Protein AF-A0A845YRG7-F1 (afdb_monomer_lite)

Foldseek 3Di:
DCVVDVVVPQQADEAEPPDQADPCLLPVVDDPVRYDYDPDPPVCSVVVVVVVCVVVVHDDDDDDPPDADDPSSLLSLLVSLVVPPDPVDDLVVLVVLLVAPQAEEEEFFDDFQHAPCVLVLVQVLQQVVCVVGVRYEYEYEYQAAGPDDDDPVLVVRLVVRVVSVVSNCVRHPVSHHYHYCRHHGLSVVLNNLLSHQEYEEEPDPRCCSNPRNNLHAYEYEGALLVLVVVVVVCVVPVRTNYDYDDNVQKAFDDPPRRGTYIYGRSVVRNVVCVVVRVVSVVPDDDDVSVVVCVVVVVVPDD

Secondary structure (DSSP, 8-state):
-TTTS-GGG-S-EEE-TT--S-HHHH-TTS-GGGEEE--S-TTTHHHHHHHHHHHTT---------SPPPHHHHHHHHHHHHHT--TTS-HHHHHHHHTSSSEEEEE---SSS-BTTHHHHHHHHHHHHHHH-TT-EEEEE---B-SS---HHHHHHHHHHHHHHHHHHTTS-TTSEEEE-TT-BHHHHHHHHHH-SEEEEETTTTTHIIIIIS---EEEE--HHHHHHHHHHHTTS--TTEEEPPGGG-EE-SS-TTT--EE--THHHHHHHHHHHHHHHTT----HHHHHHHHHHHHT--

Sequence (302 aa):
MFELYKLHKIDLFLIGIYTWIKINEVYPEVSPLSIINFKEDRKDVDIALFKAILKHNCMALILSFKNKITNSFQQKIYWSSLRYVSPSLSVKTLYKTKENYPLILFQIRVGRRVWSSQIEGIVEIITKLYSDFPNLGIILDGWTQKETGNLSQENSTIEQEMTVAHDILTRIPAEVTTHLIIGQTVREKVVWAEAIDLFVAPYGANCAIPLWVVNKPGIVHSNQELTTRVLRQSRKVSLFPIWMIPHQNITDINLHHIYTDYDFDSSIIYEQIKIMLPEIADSQSFDPINDFWDEFNLNNQP

Radius of gyration: 20.45 Å; chains: 1; bounding box: 42×58×59 Å

pLDDT: mean 85.56, std 14.19, range [31.84, 98.88]

Structure (mmCIF, N/CA/C/O backbone):
data_AF-A0A845YRG7-F1
#
_entry.id   AF-A0A845YRG7-F1
#
loop_
_atom_site.group_PDB
_atom_site.id
_atom_site.type_symbol
_atom_site.label_atom_id
_atom_site.label_alt_id
_atom_site.label_comp_id
_atom_site.label_asym_id
_atom_site.label_entity_id
_atom_site.label_seq_id
_atom_site.pdbx_PDB_ins_code
_atom_site.Cartn_x
_atom_site.Cartn_y
_atom_site.Cartn_z
_atom_site.occupancy
_atom_site.B_iso_or_equiv
_atom_site.auth_seq_id
_atom_site.auth_comp_id
_atom_site.auth_asym_id
_atom_site.auth_atom_id
_atom_site.pdbx_PDB_model_num
ATOM 1 N N . MET A 1 1 ? -0.025 -9.330 -18.135 1.00 49.12 1 MET A N 1
ATOM 2 C CA . MET A 1 1 ? 0.073 -8.658 -19.459 1.00 49.12 1 MET A CA 1
ATOM 3 C C . MET A 1 1 ? 1.276 -9.138 -20.266 1.00 49.12 1 MET A C 1
ATOM 5 O O . MET A 1 1 ? 1.086 -9.478 -21.421 1.00 49.12 1 MET A O 1
ATOM 9 N N . PHE A 1 2 ? 2.462 -9.282 -19.673 1.00 51.91 2 PHE A N 1
ATOM 10 C CA . PHE A 1 2 ? 3.517 -10.132 -20.247 1.00 51.91 2 PHE A CA 1
ATOM 11 C C . PHE A 1 2 ? 3.079 -11.600 -20.419 1.00 51.91 2 PHE A C 1
ATOM 13 O O . PHE A 1 2 ? 3.612 -12.307 -21.248 1.00 51.91 2 PHE A O 1
ATOM 20 N N . GLU A 1 3 ? 2.035 -12.047 -19.718 1.00 50.78 3 GLU A N 1
ATOM 21 C CA . GLU A 1 3 ? 1.382 -13.330 -20.035 1.00 50.78 3 GLU A CA 1
ATOM 22 C C . GLU A 1 3 ? 0.487 -13.287 -21.287 1.00 50.78 3 GLU A C 1
ATOM 24 O O . GLU A 1 3 ? 0.272 -14.312 -21.923 1.00 50.78 3 GLU A O 1
ATOM 29 N N . LEU A 1 4 ? -0.037 -12.110 -21.657 1.00 50.78 4 LEU A N 1
ATOM 30 C CA . LEU A 1 4 ? -0.886 -11.927 -22.846 1.00 50.78 4 LEU A CA 1
ATOM 31 C C . LEU A 1 4 ? -0.047 -11.695 -24.107 1.00 50.78 4 LEU A C 1
ATOM 33 O O . LEU A 1 4 ? -0.435 -12.097 -25.203 1.00 50.78 4 LEU A O 1
ATOM 37 N N . TYR A 1 5 ? 1.116 -11.064 -23.955 1.00 58.03 5 TYR A N 1
ATOM 38 C CA . TYR A 1 5 ? 2.099 -10.934 -25.016 1.00 58.03 5 TYR A CA 1
ATOM 39 C C . TYR A 1 5 ? 3.098 -12.061 -24.888 1.00 58.03 5 TYR A C 1
ATOM 41 O O . TYR A 1 5 ? 3.850 -12.109 -23.932 1.00 58.03 5 TYR A O 1
ATOM 49 N N . LYS A 1 6 ? 3.124 -12.948 -25.877 1.00 73.69 6 LYS A N 1
ATOM 50 C CA . LYS A 1 6 ? 4.202 -13.912 -26.099 1.00 73.69 6 LYS A CA 1
ATOM 51 C C . LYS A 1 6 ? 5.566 -13.225 -25.900 1.00 73.69 6 LYS A C 1
ATOM 53 O O . LYS A 1 6 ? 6.037 -12.595 -26.837 1.00 73.69 6 LYS A O 1
ATOM 58 N N . LEU A 1 7 ? 6.166 -13.318 -24.705 1.00 80.25 7 LEU A N 1
ATOM 59 C CA . LEU A 1 7 ? 7.400 -12.602 -24.333 1.00 80.25 7 LEU A CA 1
ATOM 60 C C . LEU A 1 7 ? 8.523 -12.823 -25.343 1.00 80.25 7 LEU A C 1
ATOM 62 O O . LEU A 1 7 ? 9.253 -11.900 -25.674 1.00 80.25 7 LEU A O 1
ATOM 66 N N . HIS A 1 8 ? 8.565 -14.023 -25.917 1.00 82.19 8 HIS A N 1
ATOM 67 C CA . HIS A 1 8 ? 9.465 -14.412 -27.000 1.00 82.19 8 HIS A CA 1
ATOM 68 C C . HIS A 1 8 ? 9.311 -13.610 -28.306 1.00 82.19 8 HIS A C 1
ATOM 70 O O . HIS A 1 8 ? 10.089 -13.813 -29.229 1.00 82.19 8 HIS A O 1
ATOM 76 N N . LYS A 1 9 ? 8.288 -12.758 -28.433 1.00 85.94 9 LYS A N 1
ATOM 77 C CA . LYS A 1 9 ? 8.094 -11.834 -29.562 1.00 85.94 9 LYS A CA 1
ATOM 78 C C . LYS A 1 9 ? 8.610 -10.424 -29.278 1.00 85.94 9 LYS A C 1
ATOM 80 O O . LYS A 1 9 ? 8.459 -9.559 -30.133 1.00 85.94 9 LYS A O 1
ATOM 85 N N . ILE A 1 10 ? 9.105 -10.162 -28.072 1.00 89.00 10 ILE A N 1
ATOM 86 C CA . ILE A 1 10 ? 9.651 -8.861 -27.695 1.00 89.00 10 ILE A CA 1
ATOM 87 C C . ILE A 1 10 ? 11.164 -8.933 -27.867 1.00 89.00 10 ILE A C 1
ATOM 89 O O . ILE A 1 10 ? 11.827 -9.701 -27.174 1.00 89.00 10 ILE A O 1
ATOM 93 N N . ASP A 1 11 ? 11.698 -8.117 -28.773 1.00 90.31 11 ASP A N 1
ATOM 94 C CA . ASP A 1 11 ? 13.139 -8.071 -29.034 1.00 90.31 11 ASP A CA 1
ATOM 95 C C . ASP A 1 11 ? 13.899 -7.307 -27.940 1.00 90.31 11 ASP A C 1
ATOM 97 O O . ASP A 1 11 ? 15.010 -7.682 -27.567 1.00 90.31 11 ASP A O 1
ATOM 101 N N . LEU A 1 12 ? 13.302 -6.220 -27.431 1.00 92.50 12 LEU A N 1
ATOM 102 C CA . LEU A 1 12 ? 13.919 -5.319 -26.459 1.00 92.50 12 LEU A CA 1
ATOM 103 C C . LEU A 1 12 ? 12.920 -4.809 -25.417 1.00 92.50 12 LEU A C 1
ATOM 105 O O . LEU A 1 12 ? 11.819 -4.360 -25.741 1.00 92.50 12 LEU A O 1
ATOM 109 N N . PHE A 1 13 ? 13.363 -4.788 -24.164 1.00 91.12 13 PHE A N 1
ATOM 110 C CA . PHE A 1 13 ? 12.677 -4.196 -23.025 1.00 91.12 13 PHE A CA 1
ATOM 111 C C . PHE A 1 13 ? 13.367 -2.888 -22.645 1.00 91.12 13 PHE A C 1
ATOM 113 O O . PHE A 1 13 ? 14.512 -2.871 -22.195 1.00 91.12 13 PHE A O 1
ATOM 120 N N . LEU A 1 14 ? 12.651 -1.782 -22.833 1.00 89.19 14 LEU A N 1
ATOM 121 C CA . LEU A 1 14 ? 13.114 -0.430 -22.535 1.00 89.19 14 LEU A CA 1
ATOM 122 C C . LEU A 1 14 ? 12.595 -0.030 -21.147 1.00 89.19 14 LEU A C 1
ATOM 124 O O . LEU A 1 14 ? 11.404 0.228 -20.978 1.00 89.19 14 LEU A O 1
ATOM 128 N N . ILE A 1 15 ? 13.474 -0.036 -20.144 1.00 85.88 15 ILE A N 1
ATOM 129 C CA . ILE A 1 15 ? 13.113 0.055 -18.724 1.00 85.88 15 ILE A CA 1
ATOM 130 C C . ILE A 1 15 ? 13.543 1.411 -18.155 1.00 85.88 15 ILE A C 1
ATOM 132 O O . ILE A 1 15 ? 14.731 1.717 -18.085 1.00 85.88 15 ILE A O 1
ATOM 136 N N . GLY A 1 16 ? 12.570 2.234 -17.756 1.00 79.19 16 GLY A N 1
ATOM 137 C CA . GLY A 1 16 ? 12.818 3.562 -17.184 1.00 79.19 16 GLY A CA 1
ATOM 138 C C . GLY A 1 16 ? 13.267 3.535 -15.717 1.00 79.19 16 GLY A C 1
ATOM 139 O O . GLY A 1 16 ? 13.146 2.519 -15.030 1.00 79.19 16 GLY A O 1
ATOM 140 N N . ILE A 1 17 ? 13.699 4.696 -15.212 1.00 73.62 17 ILE A N 1
ATOM 141 C CA . ILE A 1 17 ? 14.267 4.883 -13.860 1.00 73.62 17 ILE A CA 1
ATOM 142 C C . ILE A 1 17 ? 13.315 4.604 -12.685 1.00 73.62 17 ILE A C 1
ATOM 144 O O . ILE A 1 17 ? 13.762 4.480 -11.550 1.00 73.62 17 ILE A O 1
ATOM 148 N N . TYR A 1 18 ? 12.006 4.512 -12.930 1.00 72.00 18 TYR A N 1
ATOM 149 C CA . TYR A 1 18 ? 10.994 4.225 -11.903 1.00 72.00 18 TYR A CA 1
ATOM 150 C C . TYR A 1 18 ? 10.522 2.770 -11.953 1.00 72.00 18 TYR A C 1
ATOM 152 O O . TYR A 1 18 ? 9.348 2.478 -11.724 1.00 72.00 18 TYR A O 1
ATOM 160 N N . THR A 1 19 ? 11.427 1.857 -12.301 1.00 74.19 19 THR A N 1
ATOM 161 C CA . THR A 1 19 ? 11.138 0.425 -12.299 1.00 74.19 19 THR A CA 1
ATOM 162 C C . THR A 1 19 ? 11.559 -0.167 -10.970 1.00 74.19 19 THR A C 1
ATOM 164 O O . THR A 1 19 ? 12.738 -0.201 -10.636 1.00 74.19 19 THR A O 1
ATOM 167 N N . TRP A 1 20 ? 10.571 -0.624 -10.211 1.00 76.38 20 TRP A N 1
ATOM 168 C CA . TRP A 1 20 ? 10.774 -1.065 -8.836 1.00 76.38 20 TRP A CA 1
ATOM 169 C C . TRP A 1 20 ? 11.088 -2.559 -8.707 1.00 76.38 20 TRP A C 1
ATOM 171 O O . TRP A 1 20 ? 11.660 -2.977 -7.714 1.00 76.38 20 TRP A O 1
ATOM 181 N N . ILE A 1 21 ? 10.743 -3.368 -9.713 1.00 82.50 21 ILE A N 1
ATOM 182 C CA . ILE A 1 21 ? 11.056 -4.802 -9.765 1.00 82.50 21 ILE A CA 1
ATOM 183 C C . ILE A 1 21 ? 11.649 -5.100 -11.138 1.00 82.50 21 ILE A C 1
ATOM 185 O O . ILE A 1 21 ? 11.086 -4.683 -12.155 1.00 82.50 21 ILE A O 1
ATOM 189 N N . LYS A 1 22 ? 12.787 -5.803 -11.192 1.00 86.75 22 LYS A N 1
ATOM 190 C CA . LYS A 1 22 ? 13.437 -6.085 -12.475 1.00 86.75 22 LYS A CA 1
ATOM 191 C C . LYS A 1 22 ? 12.636 -7.129 -13.242 1.00 86.75 22 LYS A C 1
ATOM 193 O O . LYS A 1 22 ? 12.260 -8.166 -12.704 1.00 86.75 22 LYS A O 1
ATOM 198 N N . ILE A 1 23 ? 12.406 -6.880 -14.528 1.00 87.81 23 ILE A N 1
ATOM 199 C CA . ILE A 1 23 ? 11.574 -7.766 -15.347 1.00 87.81 23 ILE A CA 1
ATOM 200 C C . ILE A 1 23 ? 12.124 -9.196 -15.424 1.00 87.81 23 ILE A C 1
ATOM 202 O O . ILE A 1 23 ? 11.341 -10.133 -15.357 1.00 87.81 23 ILE A O 1
ATOM 206 N N . ASN A 1 24 ? 13.446 -9.372 -15.496 1.00 89.75 24 ASN A N 1
ATOM 207 C CA . ASN A 1 24 ? 14.091 -10.687 -15.555 1.00 89.75 24 ASN A CA 1
ATOM 208 C C . ASN A 1 24 ? 14.054 -11.458 -14.225 1.00 89.75 24 ASN A C 1
ATOM 210 O O . ASN A 1 24 ? 14.368 -12.640 -14.199 1.00 89.75 24 ASN A O 1
ATOM 214 N N . GLU A 1 25 ? 13.696 -10.805 -13.120 1.00 89.31 25 GLU A N 1
ATOM 215 C CA . GLU A 1 25 ? 13.456 -11.489 -11.844 1.00 89.31 25 GLU A CA 1
ATOM 216 C C . GLU A 1 25 ? 12.025 -12.046 -11.786 1.00 89.31 25 GLU A C 1
ATOM 218 O O . GLU A 1 25 ? 11.805 -13.125 -11.243 1.00 89.31 25 GLU A O 1
ATOM 223 N N . VAL A 1 26 ? 11.069 -11.352 -12.418 1.00 89.31 26 VAL A N 1
ATOM 224 C CA . VAL A 1 26 ? 9.671 -11.800 -12.563 1.00 89.31 26 VAL A CA 1
ATOM 225 C C . VAL A 1 26 ? 9.509 -12.811 -13.707 1.00 89.31 26 VAL A C 1
ATOM 227 O O . VAL A 1 26 ? 8.668 -13.704 -13.629 1.00 89.31 26 VAL A O 1
ATOM 230 N N . TYR A 1 27 ? 10.313 -12.671 -14.763 1.00 89.38 27 TYR A N 1
ATOM 231 C CA . TYR A 1 27 ? 10.334 -13.521 -15.956 1.00 89.38 27 TYR A CA 1
ATOM 232 C C . TYR A 1 27 ? 11.770 -13.969 -16.255 1.00 89.38 27 TYR A C 1
ATOM 234 O O . TYR A 1 27 ? 12.456 -13.324 -17.055 1.00 89.38 27 TYR A O 1
ATOM 242 N N . PRO A 1 28 ? 12.253 -15.050 -15.616 1.00 88.88 28 PRO A N 1
ATOM 243 C CA . PRO A 1 28 ? 13.613 -15.558 -15.808 1.00 88.88 28 PRO A CA 1
ATOM 244 C C . PRO A 1 28 ? 13.951 -15.928 -17.260 1.00 88.88 28 PRO A C 1
ATOM 246 O O . PRO A 1 28 ? 15.121 -15.956 -17.633 1.00 88.88 28 PRO A O 1
ATOM 249 N N . GLU A 1 29 ? 12.941 -16.191 -18.093 1.00 88.56 29 GLU A N 1
ATOM 250 C CA . GLU A 1 29 ? 13.091 -16.435 -19.528 1.00 88.56 29 GLU A CA 1
ATOM 251 C C . GLU A 1 29 ? 13.498 -15.185 -20.332 1.00 88.56 29 GLU A C 1
ATOM 253 O O . GLU A 1 29 ? 13.939 -15.302 -21.477 1.00 88.56 29 GLU A O 1
ATOM 258 N N . VAL A 1 30 ? 13.364 -13.984 -19.758 1.00 91.12 30 VAL A N 1
ATOM 259 C CA . VAL A 1 30 ? 13.795 -12.736 -20.393 1.00 91.12 30 VAL A CA 1
ATOM 260 C C . VAL A 1 30 ? 15.305 -12.588 -20.246 1.00 91.12 30 VAL A C 1
ATOM 262 O O . VAL A 1 30 ? 15.834 -12.354 -19.158 1.00 91.12 30 VAL A O 1
ATOM 265 N N . SER A 1 31 ? 16.009 -12.667 -21.375 1.00 90.81 31 SER A N 1
ATOM 266 C CA . SER A 1 31 ? 17.461 -12.499 -21.415 1.00 90.81 31 SER A CA 1
ATOM 267 C C . SER A 1 31 ? 17.878 -11.102 -20.931 1.00 90.81 31 SER A C 1
ATOM 269 O O . SER A 1 31 ? 17.374 -10.110 -21.467 1.00 90.81 31 SER A O 1
ATOM 271 N N . PRO A 1 32 ? 18.863 -10.977 -20.020 1.00 91.31 32 PRO A N 1
ATOM 272 C CA . PRO A 1 32 ? 19.415 -9.682 -19.620 1.00 91.31 32 PRO A CA 1
ATOM 273 C C . PRO A 1 32 ? 19.941 -8.840 -20.791 1.00 91.31 32 PRO A C 1
ATOM 275 O O . PRO A 1 32 ? 19.914 -7.616 -20.725 1.00 91.31 32 PRO A O 1
ATOM 278 N N . LEU A 1 33 ? 20.374 -9.483 -21.884 1.00 91.38 33 LEU A N 1
ATOM 279 C CA . LEU A 1 33 ? 20.854 -8.806 -23.097 1.00 91.38 33 LEU A CA 1
ATOM 280 C C . LEU A 1 33 ? 19.737 -8.094 -23.872 1.00 91.38 33 LEU A C 1
ATOM 282 O O . LEU A 1 33 ? 20.019 -7.197 -24.660 1.00 91.38 33 LEU A O 1
ATOM 286 N N . SER A 1 34 ? 18.480 -8.482 -23.645 1.00 92.00 34 SER A N 1
ATOM 287 C CA . SER A 1 34 ? 17.306 -7.834 -24.237 1.00 92.00 34 SER A CA 1
ATOM 288 C C . SER A 1 34 ? 16.815 -6.633 -23.423 1.00 92.00 34 SER A C 1
ATOM 290 O O . SER A 1 34 ? 15.830 -6.005 -23.797 1.00 92.00 34 SER A O 1
ATOM 292 N N . ILE A 1 35 ? 17.472 -6.291 -22.308 1.00 92.44 35 ILE A N 1
ATOM 293 C CA . ILE A 1 35 ? 17.022 -5.239 -21.392 1.00 92.44 35 ILE A CA 1
ATOM 294 C C . ILE A 1 35 ? 17.939 -4.021 -21.495 1.00 92.44 35 ILE A C 1
ATOM 296 O O . ILE A 1 35 ? 19.140 -4.098 -21.237 1.00 92.44 35 ILE A O 1
ATOM 300 N N . ILE A 1 36 ? 17.348 -2.864 -21.787 1.00 91.25 36 ILE A N 1
ATOM 301 C CA . ILE A 1 36 ? 18.016 -1.562 -21.736 1.00 91.25 36 ILE A CA 1
ATOM 302 C C . ILE A 1 36 ? 17.446 -0.794 -20.544 1.00 91.25 36 ILE A C 1
ATOM 304 O O . ILE A 1 36 ? 16.291 -0.371 -20.562 1.00 91.25 36 ILE A O 1
ATOM 308 N N . ASN A 1 37 ? 18.265 -0.628 -19.504 1.00 87.19 37 ASN A N 1
ATOM 309 C CA . ASN A 1 37 ? 17.915 0.155 -18.320 1.00 87.19 37 ASN A CA 1
ATOM 310 C C . ASN A 1 37 ? 18.402 1.593 -18.491 1.00 87.19 37 ASN A C 1
ATOM 312 O O . ASN A 1 37 ? 19.610 1.831 -18.568 1.00 87.19 37 ASN A O 1
ATOM 316 N N . PHE A 1 38 ? 17.470 2.537 -18.507 1.00 85.06 38 PHE A N 1
ATOM 317 C CA . PHE A 1 38 ? 17.783 3.960 -18.482 1.00 85.06 38 PHE A CA 1
ATOM 318 C C . PHE A 1 38 ? 18.114 4.384 -17.053 1.00 85.06 38 PHE A C 1
ATOM 320 O O . PHE A 1 38 ? 17.478 3.931 -16.098 1.00 85.06 38 PHE A O 1
ATOM 327 N N . LYS A 1 39 ? 19.135 5.228 -16.910 1.00 75.88 39 LYS A N 1
ATOM 328 C CA . LYS A 1 39 ? 19.618 5.759 -15.619 1.00 75.88 39 LYS A CA 1
ATOM 329 C C . LYS A 1 39 ? 19.503 7.280 -15.539 1.00 75.88 39 LYS A C 1
ATOM 331 O O . LYS A 1 39 ? 19.780 7.862 -14.495 1.00 75.88 39 LYS A O 1
ATOM 336 N N . GLU A 1 40 ? 19.147 7.909 -16.649 1.00 69.00 40 GLU A N 1
ATOM 337 C CA . GLU A 1 40 ? 19.041 9.346 -16.819 1.00 69.00 40 GLU A CA 1
ATOM 338 C C . GLU A 1 40 ? 17.860 9.912 -16.026 1.00 69.00 40 GLU A C 1
ATOM 340 O O . GLU A 1 40 ? 16.819 9.268 -15.902 1.00 69.00 40 GLU A O 1
ATOM 345 N N . ASP A 1 41 ? 18.006 11.136 -15.513 1.00 66.81 41 ASP A N 1
ATOM 346 C CA . ASP A 1 41 ? 16.918 11.836 -14.828 1.00 66.81 41 ASP A CA 1
ATOM 347 C C . ASP A 1 41 ? 15.698 11.993 -15.759 1.00 66.81 41 ASP A C 1
ATOM 349 O O . ASP A 1 41 ? 15.800 11.962 -16.989 1.00 66.81 41 ASP A O 1
ATOM 353 N N . ARG A 1 42 ? 14.513 12.189 -15.177 1.00 67.00 42 ARG A N 1
ATOM 354 C CA . ARG A 1 42 ? 13.219 12.199 -15.874 1.00 67.00 42 ARG A CA 1
ATOM 355 C C . ARG A 1 42 ? 13.170 13.152 -17.075 1.00 67.00 42 ARG A C 1
ATOM 357 O O . ARG A 1 42 ? 12.388 12.919 -17.986 1.00 67.00 42 ARG A O 1
ATOM 364 N N . LYS A 1 43 ? 13.956 14.230 -17.076 1.00 70.00 43 LYS A N 1
ATOM 365 C CA . LYS A 1 43 ? 13.998 15.197 -18.187 1.00 70.00 43 LYS A CA 1
ATOM 366 C C . LYS A 1 43 ? 14.755 14.677 -19.411 1.00 70.00 43 LYS A C 1
ATOM 368 O O . LYS A 1 43 ? 14.444 15.084 -20.524 1.00 70.00 43 LYS A O 1
ATOM 373 N N . ASP A 1 44 ? 15.694 13.761 -19.205 1.00 77.50 44 ASP A N 1
AT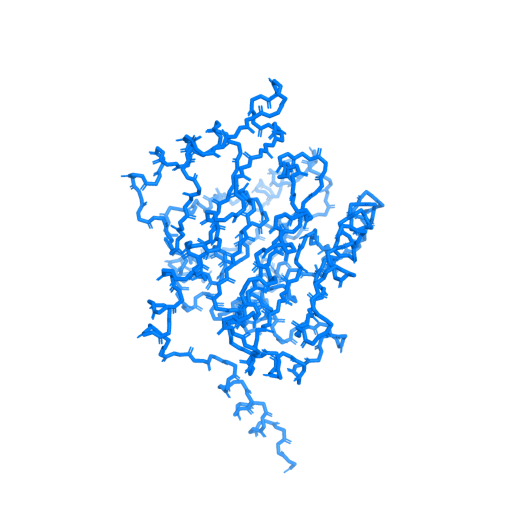OM 374 C CA . ASP A 1 44 ? 16.573 13.236 -20.250 1.00 77.50 44 ASP A CA 1
ATOM 375 C C . ASP A 1 44 ? 16.159 11.829 -20.707 1.00 77.50 44 ASP A C 1
ATOM 377 O O . ASP A 1 44 ? 16.528 11.405 -21.807 1.00 77.50 44 ASP A O 1
ATOM 381 N N . VAL A 1 45 ? 15.345 11.124 -19.908 1.00 79.88 45 VAL A N 1
ATOM 382 C CA . VAL A 1 45 ? 14.877 9.764 -20.218 1.00 79.88 45 VAL A CA 1
ATOM 383 C C . VAL A 1 45 ? 14.109 9.693 -21.538 1.00 79.88 45 VAL A C 1
ATOM 385 O O . VAL A 1 45 ? 14.288 8.734 -22.279 1.00 79.88 45 VAL A O 1
ATOM 388 N N . ASP A 1 46 ? 13.316 10.710 -21.887 1.00 83.12 46 ASP A N 1
ATOM 389 C CA . ASP A 1 46 ? 12.531 10.712 -23.130 1.00 83.12 46 ASP A CA 1
ATOM 390 C C . ASP A 1 46 ? 13.444 10.771 -24.364 1.00 83.12 46 ASP A C 1
ATOM 392 O O . ASP A 1 46 ? 13.243 10.050 -25.345 1.00 83.12 46 ASP A O 1
ATOM 396 N N . ILE A 1 47 ? 14.500 11.588 -24.300 1.00 87.00 47 ILE A N 1
ATOM 397 C CA . ILE A 1 47 ? 15.497 11.702 -25.370 1.00 87.00 47 ILE A CA 1
ATOM 398 C C . ILE A 1 47 ? 16.336 10.425 -25.443 1.00 87.00 47 ILE A C 1
ATOM 400 O O . ILE A 1 47 ? 16.613 9.937 -26.541 1.00 87.00 47 ILE A O 1
ATOM 404 N N . ALA A 1 48 ? 16.747 9.877 -24.298 1.00 87.12 48 ALA A N 1
ATOM 405 C CA . ALA A 1 48 ? 17.497 8.627 -24.237 1.00 87.12 48 ALA A CA 1
ATOM 406 C C . ALA A 1 48 ? 16.678 7.460 -24.811 1.00 87.12 48 ALA A C 1
ATOM 408 O O . ALA A 1 48 ? 17.184 6.704 -25.646 1.00 87.12 48 ALA A O 1
ATOM 409 N N . LEU A 1 49 ? 15.396 7.375 -24.448 1.00 87.88 49 LEU A N 1
ATOM 410 C CA . LEU A 1 49 ? 14.446 6.400 -24.970 1.00 87.88 49 LEU A CA 1
ATOM 411 C C . LEU A 1 49 ? 14.302 6.540 -26.486 1.00 87.88 49 LEU A C 1
ATOM 413 O O . LEU A 1 49 ? 14.466 5.560 -27.209 1.00 87.88 49 LEU A O 1
ATOM 417 N N . PHE A 1 50 ? 14.069 7.756 -26.985 1.00 89.12 50 PHE A N 1
ATOM 418 C CA . PHE A 1 50 ? 13.953 8.012 -28.420 1.00 89.12 50 PHE A CA 1
ATOM 419 C C . PHE A 1 50 ? 15.226 7.622 -29.186 1.00 89.12 50 PHE A C 1
ATOM 421 O O . PHE A 1 50 ? 15.158 6.946 -30.214 1.00 89.12 50 PHE A O 1
ATOM 428 N N . LYS A 1 51 ? 16.407 7.972 -28.663 1.00 91.25 51 LYS A N 1
ATOM 429 C CA . LYS A 1 51 ? 17.696 7.578 -29.253 1.00 91.25 51 LYS A CA 1
ATOM 430 C C . LYS A 1 51 ? 17.883 6.064 -29.269 1.00 91.25 51 LYS A C 1
ATOM 432 O O . LYS A 1 51 ? 18.378 5.539 -30.264 1.00 91.25 51 LYS A O 1
ATOM 437 N N . ALA A 1 52 ? 17.493 5.363 -28.205 1.00 91.38 52 ALA A N 1
ATOM 438 C CA . ALA A 1 52 ? 17.551 3.905 -28.160 1.00 91.38 52 ALA A CA 1
ATOM 439 C C . ALA A 1 52 ? 16.627 3.284 -29.217 1.00 91.38 52 ALA A C 1
ATOM 441 O O . ALA A 1 52 ? 17.056 2.396 -29.950 1.00 91.38 52 ALA A O 1
ATOM 442 N N . ILE A 1 53 ? 15.406 3.806 -29.362 1.00 92.50 53 ILE A N 1
ATOM 443 C CA . ILE A 1 53 ? 14.447 3.351 -30.375 1.00 92.50 53 ILE A CA 1
ATOM 444 C C . ILE A 1 53 ? 15.039 3.466 -31.784 1.00 92.50 53 ILE A C 1
ATOM 446 O O . ILE A 1 53 ? 15.038 2.490 -32.534 1.00 92.50 53 ILE A O 1
ATOM 450 N N . LEU A 1 54 ? 15.614 4.626 -32.121 1.00 94.69 54 LEU A N 1
ATOM 451 C CA . LEU A 1 54 ? 16.258 4.845 -33.419 1.00 94.69 54 LEU A CA 1
ATOM 452 C C . LEU A 1 54 ? 17.487 3.950 -33.621 1.00 94.69 54 LEU A C 1
ATOM 454 O O . LEU A 1 54 ? 17.630 3.328 -34.670 1.00 94.69 54 LEU A O 1
ATOM 458 N N . LYS A 1 55 ? 18.367 3.861 -32.615 1.00 95.12 55 LYS A N 1
ATOM 459 C CA . LYS A 1 55 ? 19.602 3.062 -32.673 1.00 95.12 55 LYS A CA 1
ATOM 460 C C . LYS A 1 55 ? 19.319 1.582 -32.919 1.00 95.12 55 LYS A C 1
ATOM 462 O O . LYS A 1 55 ? 20.071 0.929 -33.635 1.00 95.12 55 LYS A O 1
ATOM 467 N N . HIS A 1 56 ? 18.265 1.062 -32.300 1.00 93.50 56 HIS A N 1
ATOM 468 C CA . HIS A 1 56 ? 17.889 -0.344 -32.387 1.00 93.50 56 HIS A CA 1
ATOM 469 C C . HIS A 1 56 ? 16.832 -0.623 -33.464 1.00 93.50 56 HIS A C 1
ATOM 471 O O . HIS A 1 56 ? 16.426 -1.772 -33.612 1.00 93.50 56 HIS A O 1
ATOM 477 N N . ASN A 1 57 ? 16.412 0.400 -34.221 1.00 93.81 57 ASN A N 1
ATOM 478 C CA . ASN A 1 57 ? 15.393 0.310 -35.268 1.00 93.81 57 ASN A CA 1
ATOM 479 C C . ASN A 1 57 ? 14.126 -0.435 -34.803 1.00 93.81 57 ASN A C 1
ATOM 481 O O . ASN A 1 57 ? 13.614 -1.313 -35.498 1.00 93.81 57 ASN A O 1
ATOM 485 N N . CYS A 1 58 ? 13.652 -0.129 -33.592 1.00 90.50 58 CYS A N 1
ATOM 486 C CA . CYS A 1 58 ? 12.508 -0.814 -32.998 1.00 90.50 58 CYS A CA 1
ATOM 487 C C . CYS A 1 58 ? 11.237 0.045 -33.031 1.00 90.50 58 CYS A C 1
ATOM 489 O O . CYS A 1 58 ? 11.280 1.270 -33.116 1.00 90.50 58 CYS A O 1
ATOM 491 N N . MET A 1 59 ? 10.078 -0.607 -32.948 1.00 90.31 59 MET A N 1
ATOM 492 C CA . MET A 1 59 ? 8.802 0.057 -32.691 1.00 90.31 59 MET A CA 1
ATOM 493 C C . MET A 1 59 ? 8.498 -0.051 -31.197 1.00 90.31 59 MET A C 1
ATOM 495 O O . MET A 1 59 ? 8.258 -1.145 -30.689 1.00 90.31 59 MET A O 1
ATOM 499 N N . ALA A 1 60 ? 8.501 1.075 -30.483 1.00 88.38 60 ALA A N 1
ATOM 500 C CA . ALA A 1 60 ? 8.162 1.080 -29.065 1.00 88.38 60 ALA A CA 1
ATOM 501 C C . ALA A 1 60 ? 6.644 1.019 -28.856 1.00 88.38 60 ALA A C 1
ATOM 503 O O . ALA A 1 60 ? 5.886 1.801 -29.432 1.00 88.38 60 ALA A O 1
ATOM 504 N N . LEU A 1 61 ? 6.208 0.111 -27.985 1.00 85.62 61 LEU A N 1
ATOM 505 C CA . LEU A 1 61 ? 4.814 -0.037 -27.583 1.00 85.62 61 LEU A CA 1
ATOM 506 C C . LEU A 1 61 ? 4.687 0.273 -26.092 1.00 85.62 61 LEU A C 1
ATOM 508 O O . LEU A 1 61 ? 5.280 -0.410 -25.259 1.00 85.62 61 LEU A O 1
ATOM 512 N N . ILE A 1 62 ? 3.882 1.282 -25.748 1.00 77.19 62 ILE A N 1
ATOM 513 C CA . ILE A 1 62 ? 3.488 1.515 -24.356 1.00 77.19 62 ILE A CA 1
ATOM 514 C C . ILE A 1 62 ? 2.294 0.623 -24.057 1.00 77.19 62 ILE A C 1
ATOM 516 O O . ILE A 1 62 ? 1.198 0.780 -24.599 1.00 77.19 62 ILE A O 1
ATOM 520 N N . LEU A 1 63 ? 2.519 -0.323 -23.162 1.00 70.50 63 LEU A N 1
ATOM 521 C CA . LEU A 1 63 ? 1.499 -1.239 -22.705 1.00 70.50 63 LEU A CA 1
ATOM 522 C C . LEU A 1 63 ? 0.529 -0.516 -21.754 1.00 70.50 63 LEU A C 1
ATOM 524 O O . LEU A 1 63 ? 0.856 -0.217 -20.610 1.00 70.50 63 LEU A O 1
ATOM 528 N N . SER A 1 64 ? -0.673 -0.198 -22.245 1.00 61.16 64 SER A N 1
ATOM 529 C CA . SER A 1 64 ? -1.725 0.453 -21.452 1.00 61.16 64 SER A CA 1
ATOM 530 C C . SER A 1 64 ? -2.492 -0.562 -20.595 1.00 61.16 64 SER A C 1
ATOM 532 O O . SER A 1 64 ? -2.952 -1.592 -21.092 1.00 61.16 64 SER A O 1
ATOM 534 N N . PHE A 1 65 ? -2.678 -0.247 -19.311 1.00 58.25 65 PHE A N 1
ATOM 535 C CA . PHE A 1 65 ? -3.354 -1.073 -18.299 1.00 58.25 65 PHE A CA 1
ATOM 536 C C . PHE A 1 65 ? -4.884 -1.105 -18.442 1.00 58.25 65 PHE A C 1
ATOM 538 O O . PHE A 1 65 ? -5.615 -0.827 -17.496 1.00 58.25 65 PHE A O 1
ATOM 545 N N . LYS A 1 66 ? -5.402 -1.442 -19.625 1.00 57.47 66 LYS A N 1
ATOM 546 C CA . LYS A 1 66 ? -6.852 -1.645 -19.796 1.00 57.47 66 LYS A CA 1
ATOM 547 C C . LYS A 1 66 ? -7.342 -2.990 -19.253 1.00 57.47 66 LYS A C 1
ATOM 549 O O . LYS A 1 66 ? -8.536 -3.145 -19.029 1.00 57.47 66 LYS A O 1
ATOM 554 N N . ASN A 1 67 ? -6.435 -3.943 -19.035 1.00 59.88 67 ASN A N 1
ATOM 555 C CA . ASN A 1 67 ? -6.766 -5.294 -18.590 1.00 59.88 67 ASN A CA 1
ATOM 556 C C . ASN A 1 67 ? -6.429 -5.484 -17.109 1.00 59.88 67 ASN A C 1
ATOM 558 O O . ASN A 1 67 ? -5.385 -5.019 -16.647 1.00 59.88 67 ASN A O 1
ATOM 562 N N . LYS A 1 68 ? -7.289 -6.223 -16.397 1.00 67.00 68 LYS A N 1
ATOM 563 C CA . LYS A 1 68 ? -7.057 -6.662 -15.015 1.00 67.00 68 LYS A CA 1
ATOM 564 C C . LYS A 1 68 ? -5.741 -7.448 -14.934 1.00 67.00 68 LYS A C 1
ATOM 566 O O . LYS A 1 68 ? -5.435 -8.255 -15.815 1.00 67.00 68 LYS A O 1
ATOM 571 N N . ILE A 1 69 ? -4.958 -7.198 -13.888 1.00 75.00 69 ILE A N 1
ATOM 572 C CA . ILE A 1 69 ? -3.786 -8.012 -13.562 1.00 75.00 69 ILE A CA 1
ATOM 573 C C . ILE A 1 69 ? -4.270 -9.431 -13.208 1.00 75.00 69 ILE A C 1
ATOM 575 O O . ILE A 1 69 ? -5.218 -9.596 -12.447 1.00 75.00 69 ILE A O 1
ATOM 579 N N . THR A 1 70 ? -3.677 -10.447 -13.838 1.00 79.31 70 THR A N 1
ATOM 580 C CA . THR A 1 70 ? -4.037 -11.862 -13.656 1.00 79.31 70 THR A CA 1
ATOM 581 C C . THR A 1 70 ? -3.419 -12.405 -12.372 1.00 79.31 70 THR A C 1
ATOM 583 O O . THR A 1 70 ? -2.279 -12.061 -12.079 1.00 79.31 70 THR A O 1
ATOM 586 N N . ASN A 1 71 ? -4.102 -13.314 -11.667 1.00 81.94 71 ASN A N 1
ATOM 587 C CA . ASN A 1 71 ? -3.570 -13.948 -10.448 1.00 81.94 71 ASN A CA 1
ATOM 588 C C . ASN A 1 71 ? -2.183 -14.577 -10.682 1.00 81.94 71 ASN A C 1
ATOM 590 O O . ASN A 1 71 ? -1.282 -14.400 -9.874 1.00 81.94 71 ASN A O 1
ATOM 594 N N . SER A 1 72 ? -1.970 -15.221 -11.836 1.00 84.56 72 SER A N 1
ATOM 595 C CA . SER A 1 72 ? -0.661 -15.782 -12.215 1.00 84.56 72 SER A CA 1
ATOM 596 C C . SER A 1 72 ? 0.445 -14.716 -12.287 1.00 84.56 72 SER A C 1
ATOM 598 O O . SER A 1 72 ? 1.565 -14.933 -11.825 1.00 84.56 72 SER A O 1
ATOM 600 N N . PHE A 1 73 ? 0.144 -13.515 -12.795 1.00 84.06 73 PHE A N 1
ATOM 601 C CA . PHE A 1 73 ? 1.115 -12.422 -12.791 1.00 84.06 73 PHE A CA 1
ATOM 602 C C . PHE A 1 73 ? 1.385 -11.889 -11.378 1.00 84.06 73 PHE A C 1
ATOM 604 O O . PHE A 1 73 ? 2.532 -11.572 -11.067 1.00 84.06 73 PHE A O 1
ATOM 611 N N . GLN A 1 74 ? 0.360 -11.822 -10.526 1.00 86.31 74 GLN A N 1
ATOM 612 C CA . GLN A 1 74 ? 0.508 -11.418 -9.121 1.00 86.31 74 GLN A CA 1
ATOM 613 C C . GLN A 1 74 ? 1.420 -12.383 -8.377 1.00 86.31 74 GLN A C 1
ATOM 615 O O . GLN A 1 74 ? 2.380 -11.944 -7.756 1.00 86.31 74 GLN A O 1
ATOM 620 N N . GLN A 1 75 ? 1.197 -13.689 -8.548 1.00 87.25 75 GLN A N 1
ATOM 621 C CA . GLN A 1 75 ? 2.044 -14.732 -7.975 1.00 87.25 75 GLN A CA 1
ATOM 622 C C . GLN A 1 75 ? 3.496 -14.589 -8.434 1.00 87.25 75 GLN A C 1
ATOM 624 O O . GLN A 1 75 ? 4.396 -14.624 -7.607 1.00 87.25 75 GLN A O 1
ATOM 629 N N . LYS A 1 76 ? 3.759 -14.344 -9.725 1.00 89.88 76 LYS A N 1
ATOM 630 C CA . LYS A 1 76 ? 5.136 -14.109 -10.206 1.00 89.88 76 LYS A CA 1
ATOM 631 C C . LYS A 1 76 ? 5.794 -12.902 -9.539 1.00 89.88 76 LYS A C 1
ATOM 633 O O . LYS A 1 76 ? 6.961 -12.976 -9.159 1.00 89.88 76 LYS A O 1
ATOM 638 N N . ILE A 1 77 ? 5.060 -11.797 -9.387 1.00 90.31 77 ILE A N 1
ATOM 639 C CA . ILE A 1 77 ? 5.562 -10.609 -8.685 1.00 90.31 77 ILE A CA 1
ATOM 640 C C . ILE A 1 77 ? 5.825 -10.930 -7.212 1.00 90.31 77 ILE A C 1
ATOM 642 O O . ILE A 1 77 ? 6.891 -10.581 -6.705 1.00 90.31 77 ILE A O 1
ATOM 646 N N . TYR A 1 78 ? 4.889 -11.600 -6.543 1.00 91.00 78 TYR A N 1
ATOM 647 C CA . TYR A 1 78 ? 5.008 -12.008 -5.150 1.00 91.00 78 TYR A CA 1
ATOM 648 C C . TYR A 1 78 ? 6.231 -12.907 -4.936 1.00 91.00 78 TYR A C 1
ATOM 650 O O . TYR A 1 78 ? 7.102 -12.572 -4.139 1.00 91.00 78 TYR A O 1
ATOM 658 N N . TRP A 1 79 ? 6.368 -13.975 -5.724 1.00 89.12 79 TRP A N 1
ATOM 659 C CA . TRP A 1 79 ? 7.482 -14.916 -5.637 1.00 89.12 79 TRP A CA 1
ATOM 660 C C . TRP A 1 79 ? 8.831 -14.272 -5.915 1.00 89.12 79 TRP A C 1
ATOM 662 O O . TRP A 1 79 ? 9.796 -14.491 -5.181 1.00 89.12 79 TRP A O 1
ATOM 672 N N . SER A 1 80 ? 8.895 -13.431 -6.948 1.00 91.19 80 SER A N 1
ATOM 673 C CA . SER A 1 80 ? 10.079 -12.619 -7.214 1.00 91.19 80 SER A CA 1
ATOM 674 C C . SER A 1 80 ? 10.387 -11.703 -6.027 1.00 91.19 80 SER A C 1
ATOM 676 O O . SER A 1 80 ? 11.542 -11.551 -5.649 1.00 91.19 80 SER A O 1
ATOM 678 N N . SER A 1 81 ? 9.380 -11.081 -5.420 1.00 91.50 81 SER A N 1
ATOM 679 C CA . SER A 1 81 ? 9.586 -10.171 -4.290 1.00 91.50 81 SER A CA 1
ATOM 680 C C . SER A 1 81 ? 10.083 -10.915 -3.052 1.00 91.50 81 SER A C 1
ATOM 682 O O . SER A 1 81 ? 11.061 -10.484 -2.450 1.00 91.50 81 SER A O 1
ATOM 684 N N . LEU A 1 82 ? 9.482 -12.063 -2.732 1.00 88.88 82 LEU A N 1
ATOM 685 C CA . LEU A 1 82 ? 9.857 -12.903 -1.597 1.00 88.88 82 LEU A CA 1
ATOM 686 C C . LEU A 1 82 ? 11.288 -13.438 -1.728 1.00 88.88 82 LEU A C 1
ATOM 688 O O . LEU A 1 82 ? 12.056 -13.388 -0.771 1.00 88.88 82 LEU A O 1
ATOM 692 N N . ARG A 1 83 ? 11.680 -13.889 -2.927 1.00 87.38 83 ARG A N 1
ATOM 693 C CA . ARG A 1 83 ? 13.028 -14.420 -3.199 1.00 87.38 83 ARG A CA 1
ATOM 694 C C . ARG A 1 83 ? 14.141 -13.399 -2.964 1.00 87.38 83 ARG A C 1
ATOM 696 O O . ARG A 1 83 ? 15.252 -13.775 -2.606 1.00 87.38 83 ARG A O 1
ATOM 703 N N . TYR A 1 84 ? 13.856 -12.129 -3.221 1.00 84.12 84 TYR A N 1
ATOM 704 C CA . TYR A 1 84 ? 14.830 -11.039 -3.165 1.00 84.12 84 TYR A CA 1
ATOM 705 C C . TYR A 1 84 ? 14.535 -10.055 -2.032 1.00 84.12 84 TYR A C 1
ATOM 707 O O . TYR A 1 84 ? 14.998 -8.915 -2.070 1.00 84.12 84 TYR A O 1
ATOM 715 N N . VAL A 1 85 ? 13.738 -10.475 -1.050 1.00 83.44 85 VAL A N 1
ATOM 716 C CA . VAL A 1 85 ? 13.446 -9.660 0.121 1.00 83.44 85 VAL A CA 1
ATOM 717 C C . VAL A 1 85 ? 14.723 -9.465 0.934 1.00 83.44 85 VAL A C 1
ATOM 719 O O . VAL A 1 85 ? 15.604 -10.330 0.953 1.00 83.44 85 VAL A O 1
ATOM 722 N N . SER A 1 86 ? 14.865 -8.303 1.568 1.00 76.06 86 SER A N 1
ATOM 723 C CA . SER A 1 86 ? 16.057 -8.026 2.362 1.00 76.06 86 SER A CA 1
ATOM 724 C C . SER A 1 86 ? 16.149 -9.001 3.550 1.00 76.06 86 SER A C 1
ATOM 726 O O . SER A 1 86 ? 15.119 -9.388 4.106 1.00 76.06 86 SER A O 1
ATOM 728 N N . PRO A 1 87 ? 17.358 -9.350 4.027 1.00 74.38 87 PRO A N 1
ATOM 729 C CA . PRO A 1 87 ? 17.505 -10.149 5.244 1.00 74.38 87 PRO A CA 1
ATOM 730 C C . PRO A 1 87 ? 16.858 -9.517 6.489 1.00 74.38 87 PRO A C 1
ATOM 732 O O . PRO A 1 87 ? 16.569 -10.224 7.451 1.00 74.38 87 PRO A O 1
ATOM 735 N N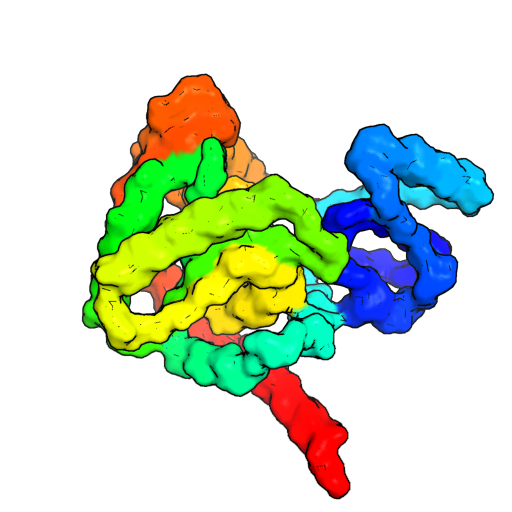 . SER A 1 88 ? 16.634 -8.195 6.487 1.00 69.88 88 SER A N 1
ATOM 736 C CA . SER A 1 88 ? 15.930 -7.484 7.562 1.00 69.88 88 SER A CA 1
ATOM 737 C C . SER A 1 88 ? 14.453 -7.861 7.670 1.00 69.88 88 SER A C 1
ATOM 739 O O . SER A 1 88 ? 13.910 -7.819 8.775 1.00 69.88 88 SER A O 1
ATOM 741 N N . LEU A 1 89 ? 13.803 -8.267 6.574 1.00 78.00 89 LEU A N 1
ATOM 742 C CA . LEU A 1 89 ? 12.457 -8.825 6.636 1.00 78.00 89 LEU A CA 1
ATOM 743 C C . LEU A 1 89 ? 12.535 -10.340 6.831 1.00 78.00 89 LEU A C 1
ATOM 745 O O . LEU A 1 89 ? 12.682 -11.119 5.893 1.00 78.00 89 LEU A O 1
ATOM 749 N N . SER A 1 90 ? 12.410 -10.767 8.084 1.00 76.31 90 SER A N 1
ATOM 750 C CA . SER A 1 90 ? 12.340 -12.187 8.410 1.00 76.31 90 SER A CA 1
ATOM 751 C C . SER A 1 90 ? 11.028 -12.783 7.903 1.00 76.31 90 SER A C 1
ATOM 753 O O . SER A 1 90 ? 9.946 -12.386 8.340 1.00 76.31 90 SER A O 1
ATOM 755 N N . VAL A 1 91 ? 11.122 -13.802 7.044 1.00 77.31 91 VAL A N 1
ATOM 756 C CA . VAL A 1 91 ? 9.971 -14.614 6.615 1.00 77.31 91 VAL A CA 1
ATOM 757 C C . VAL A 1 91 ? 9.196 -15.120 7.834 1.00 77.31 91 VAL A C 1
ATOM 759 O O . VAL A 1 91 ? 7.978 -15.017 7.876 1.00 77.31 91 VAL A O 1
ATOM 762 N N . LYS A 1 92 ? 9.887 -15.545 8.899 1.00 80.56 92 LYS A N 1
ATOM 763 C CA . LYS A 1 92 ? 9.248 -15.972 10.155 1.00 80.56 92 LYS A CA 1
ATOM 764 C C . LYS A 1 92 ? 8.367 -14.883 10.781 1.00 80.56 92 LYS A C 1
ATOM 766 O O . LYS A 1 92 ? 7.327 -15.210 11.347 1.00 80.56 92 LYS A O 1
ATOM 771 N N . THR A 1 93 ? 8.767 -13.612 10.690 1.00 86.50 93 THR A N 1
ATOM 772 C CA . THR A 1 93 ? 7.942 -12.495 11.171 1.00 86.50 93 THR A CA 1
ATOM 773 C C . THR A 1 93 ? 6.642 -12.423 10.382 1.00 86.50 93 THR A C 1
ATOM 775 O O . THR A 1 93 ? 5.590 -12.396 11.002 1.00 86.50 93 THR A O 1
ATOM 778 N N . LEU A 1 94 ? 6.700 -12.497 9.049 1.00 86.00 94 LEU A N 1
ATOM 779 C CA . LEU A 1 94 ? 5.508 -12.472 8.191 1.00 86.00 94 LEU A CA 1
ATOM 780 C C . LEU A 1 94 ? 4.510 -13.584 8.534 1.00 86.00 94 LEU A C 1
ATOM 782 O O . LEU A 1 94 ? 3.316 -13.317 8.633 1.00 86.00 94 LEU A O 1
ATOM 786 N N . TYR A 1 95 ? 4.993 -14.809 8.760 1.00 84.50 95 TYR A N 1
ATOM 787 C CA . TYR A 1 95 ? 4.138 -15.930 9.165 1.00 84.50 95 TYR A CA 1
ATOM 788 C C . TYR A 1 95 ? 3.425 -15.668 10.478 1.00 84.50 95 TYR A C 1
ATOM 790 O O . TYR A 1 95 ? 2.212 -15.812 10.559 1.00 84.50 95 TYR A O 1
ATOM 798 N N . LYS A 1 96 ? 4.174 -15.230 11.491 1.00 88.38 96 LYS A N 1
ATOM 799 C CA . LYS A 1 96 ? 3.582 -14.899 12.783 1.00 88.38 96 LYS A CA 1
ATOM 800 C C . LYS A 1 96 ? 2.581 -13.748 12.657 1.00 88.38 96 LYS A C 1
ATOM 802 O O . LYS A 1 96 ? 1.551 -13.756 13.316 1.00 88.38 96 LYS A O 1
ATOM 807 N N . THR A 1 97 ? 2.851 -12.762 11.802 1.00 90.19 97 THR A N 1
ATOM 808 C CA . THR A 1 97 ? 1.913 -11.657 11.584 1.00 90.19 97 THR A CA 1
ATOM 809 C C . THR A 1 97 ? 0.606 -12.137 10.952 1.00 90.19 97 THR A C 1
ATOM 811 O O . THR A 1 97 ? -0.447 -11.646 11.343 1.00 90.19 97 THR A O 1
ATOM 814 N N . LYS A 1 98 ? 0.640 -13.122 10.048 1.00 89.44 98 LYS A N 1
ATOM 815 C CA . LYS A 1 98 ? -0.567 -13.712 9.441 1.00 89.44 98 LYS A CA 1
ATOM 816 C C . LYS A 1 98 ? -1.475 -14.460 10.415 1.00 89.44 98 LYS A C 1
ATOM 818 O O . LYS A 1 98 ? -2.629 -14.697 10.092 1.00 89.44 98 LYS A O 1
ATOM 823 N N . GLU A 1 99 ? -0.974 -14.833 11.589 1.00 91.62 99 GLU A N 1
ATOM 824 C CA . GLU A 1 99 ? -1.813 -15.421 12.639 1.00 91.62 99 GLU A CA 1
ATOM 825 C C . GLU A 1 99 ? -2.771 -14.388 13.257 1.00 91.62 99 GLU A C 1
ATOM 827 O O . GLU A 1 99 ? -3.706 -14.775 13.955 1.00 91.62 99 GLU A O 1
ATOM 832 N N . ASN A 1 100 ? -2.554 -13.086 13.021 1.00 95.69 100 ASN A N 1
ATOM 833 C CA . ASN A 1 100 ? -3.459 -12.023 13.455 1.00 95.69 100 ASN A CA 1
ATOM 834 C C . ASN A 1 100 ? -4.673 -11.945 12.527 1.00 95.69 100 ASN A C 1
ATOM 836 O O . ASN A 1 100 ? -4.533 -12.045 11.310 1.00 95.69 100 ASN A O 1
ATOM 840 N N . TYR A 1 101 ? -5.848 -11.694 13.101 1.00 95.75 101 TYR A N 1
ATOM 841 C CA . TYR A 1 101 ? -7.065 -11.437 12.345 1.00 95.75 101 TYR A CA 1
ATOM 842 C C . TYR A 1 101 ? -7.956 -10.398 13.051 1.00 95.75 101 TYR A C 1
ATOM 844 O O . TYR A 1 101 ? -8.285 -10.575 14.230 1.00 95.75 101 TYR A O 1
ATOM 852 N N . PRO A 1 102 ? -8.402 -9.353 12.333 1.00 97.19 102 PRO A N 1
ATOM 853 C CA . PRO A 1 102 ? -8.001 -9.018 10.967 1.00 97.19 102 PRO A CA 1
ATOM 854 C C . PRO A 1 102 ? -6.568 -8.458 10.927 1.00 97.19 102 PRO A C 1
ATOM 856 O O . PRO A 1 102 ? -6.121 -7.818 11.878 1.00 97.19 102 PRO A O 1
ATOM 859 N N . LEU A 1 103 ? -5.851 -8.664 9.823 1.00 97.88 103 LEU A N 1
ATOM 860 C CA . LEU A 1 103 ? -4.585 -7.998 9.525 1.00 97.88 103 LEU A CA 1
ATOM 861 C C . LEU A 1 103 ? -4.830 -6.854 8.537 1.00 97.88 103 LEU A C 1
ATOM 863 O O . LEU A 1 103 ? -5.088 -7.082 7.352 1.00 97.88 103 LEU A O 1
ATOM 867 N N . ILE A 1 104 ? -4.752 -5.613 9.022 1.00 98.38 104 ILE A N 1
ATOM 868 C CA . ILE A 1 104 ? -5.154 -4.421 8.266 1.00 98.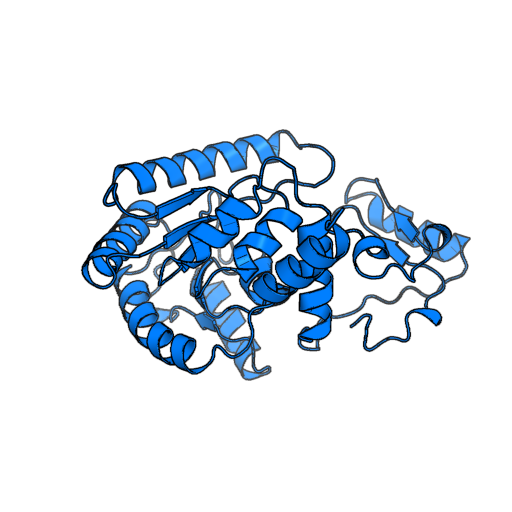38 104 ILE A CA 1
ATOM 869 C C . ILE A 1 104 ? -3.958 -3.510 8.001 1.00 98.38 104 ILE A C 1
ATOM 871 O O . ILE A 1 104 ? -3.205 -3.159 8.909 1.00 98.38 104 ILE A O 1
ATOM 875 N N . LEU A 1 105 ? -3.814 -3.072 6.751 1.00 98.50 105 LEU A N 1
ATOM 876 C CA . LEU A 1 105 ? -2.816 -2.078 6.357 1.00 98.50 105 LEU A CA 1
ATOM 877 C C . LEU A 1 105 ? -3.427 -0.678 6.305 1.00 98.50 105 LEU A C 1
ATOM 879 O O . LEU A 1 105 ? -4.370 -0.452 5.552 1.00 98.50 105 LEU A O 1
ATOM 883 N N . PHE A 1 106 ? -2.845 0.278 7.025 1.00 98.50 106 PHE A N 1
ATOM 884 C CA . PHE A 1 106 ? -3.159 1.703 6.915 1.00 98.50 106 PHE A CA 1
ATOM 885 C C . PHE A 1 106 ? -2.010 2.446 6.243 1.00 98.50 106 PHE A C 1
ATOM 887 O O . PHE A 1 106 ? -0.854 2.313 6.643 1.00 98.50 106 PHE A O 1
ATOM 894 N N . GLN A 1 107 ? -2.324 3.260 5.236 1.00 97.56 107 GLN A N 1
ATOM 895 C CA . GLN A 1 107 ? -1.328 4.106 4.586 1.00 97.56 107 GLN A CA 1
ATOM 896 C C . GLN A 1 107 ? -1.307 5.518 5.152 1.00 97.56 107 GLN A C 1
ATOM 898 O O . GLN A 1 107 ? -2.261 6.283 5.009 1.00 97.56 107 GLN A O 1
ATOM 903 N N . ILE A 1 108 ? -0.153 5.874 5.697 1.00 97.50 108 ILE A N 1
ATOM 904 C CA . ILE A 1 108 ? 0.211 7.206 6.146 1.00 97.50 108 ILE A CA 1
ATOM 905 C C . ILE A 1 108 ? 0.592 8.065 4.943 1.00 97.50 108 ILE A C 1
ATOM 907 O O . ILE A 1 108 ? 1.129 7.591 3.933 1.00 97.50 108 ILE A O 1
ATOM 911 N N . ARG A 1 109 ? 0.273 9.356 5.033 1.00 95.38 109 ARG A N 1
ATOM 912 C CA . ARG A 1 109 ? 0.620 10.327 4.000 1.00 95.38 109 ARG A CA 1
ATOM 913 C C . ARG A 1 109 ? 0.904 11.691 4.601 1.00 95.38 109 ARG A C 1
ATOM 915 O O . ARG A 1 109 ? 0.152 12.177 5.441 1.00 95.38 109 ARG A O 1
ATOM 922 N N . VAL A 1 110 ? 1.923 12.355 4.065 1.00 95.25 110 VAL A N 1
ATOM 923 C CA . VAL A 1 110 ? 2.262 13.750 4.387 1.00 95.25 110 VAL A CA 1
ATOM 924 C C . VAL A 1 110 ? 2.324 14.638 3.135 1.00 95.25 110 VAL A C 1
ATOM 926 O O . VAL A 1 110 ? 2.301 14.173 1.988 1.00 95.25 110 VAL A O 1
ATOM 929 N N . GLY A 1 111 ? 2.363 15.953 3.353 1.00 91.62 111 GLY A N 1
ATOM 930 C CA . GLY A 1 111 ? 2.639 16.979 2.345 1.00 91.62 111 GLY A CA 1
ATOM 931 C C . GLY A 1 111 ? 1.459 17.421 1.475 1.00 91.62 111 GLY A C 1
ATOM 932 O O . GLY A 1 111 ? 1.235 18.617 1.337 1.00 91.62 111 GLY A O 1
ATOM 933 N N . ARG A 1 112 ? 0.732 16.495 0.837 1.00 91.75 112 ARG A N 1
ATOM 934 C CA . ARG A 1 112 ? -0.441 16.837 0.001 1.00 91.75 112 ARG A CA 1
ATOM 935 C C . ARG A 1 112 ? -1.448 15.707 -0.089 1.00 91.75 112 ARG A C 1
ATOM 937 O O . ARG A 1 112 ? -1.041 14.542 -0.195 1.00 91.75 112 ARG A O 1
ATOM 944 N N . ARG A 1 113 ? -2.731 16.050 -0.228 1.00 93.75 113 ARG A N 1
ATOM 945 C CA . ARG A 1 113 ? -3.863 15.104 -0.217 1.00 93.75 113 ARG A CA 1
ATOM 946 C C . ARG A 1 113 ? -3.890 14.288 1.073 1.00 93.75 113 ARG A C 1
ATOM 948 O O . ARG A 1 113 ? -4.101 13.073 1.039 1.00 93.75 113 ARG A O 1
ATOM 955 N N . VAL A 1 114 ? -3.588 14.956 2.174 1.00 95.69 114 VAL A N 1
ATOM 956 C CA . VAL A 1 114 ? -3.537 14.395 3.516 1.00 95.69 114 VAL A CA 1
ATOM 957 C C . VAL A 1 114 ? -4.947 14.385 4.095 1.00 95.69 114 VAL A C 1
ATOM 959 O O . VAL A 1 114 ? -5.700 15.340 3.911 1.00 95.69 114 VAL A O 1
ATOM 962 N N . TRP A 1 115 ? -5.293 13.291 4.772 1.00 97.62 115 TRP A N 1
ATOM 963 C CA . TRP A 1 115 ? -6.438 13.268 5.672 1.00 97.62 115 TRP A CA 1
ATOM 964 C C . TRP A 1 115 ? -6.036 14.024 6.945 1.00 97.62 115 TRP A C 1
ATOM 966 O O . TRP A 1 115 ? -5.131 13.584 7.652 1.00 97.62 115 TRP A O 1
ATOM 976 N N . SER A 1 116 ? -6.615 15.199 7.197 1.00 97.56 116 SER A N 1
ATOM 977 C CA . SER A 1 116 ? -6.151 16.100 8.267 1.00 97.56 116 SER A CA 1
ATOM 978 C C . SER A 1 116 ? -6.199 15.474 9.650 1.00 97.56 116 SER A C 1
ATOM 980 O O . SER A 1 116 ? -5.251 15.645 10.409 1.00 97.56 116 SER A O 1
ATOM 982 N N . SER A 1 117 ? -7.262 14.731 9.955 1.00 98.19 117 SER A N 1
ATOM 983 C CA . SER A 1 117 ? -7.422 14.017 11.222 1.00 98.19 117 SER A CA 1
ATOM 984 C C . SER A 1 117 ? -6.886 12.578 11.164 1.00 98.19 117 SER A C 1
ATOM 986 O O . SER A 1 117 ? -7.335 11.726 11.922 1.00 98.19 117 SER A O 1
ATOM 988 N N . GLN A 1 118 ? -5.921 12.267 10.276 1.00 98.19 118 GLN A N 1
ATOM 989 C CA . GLN A 1 118 ? -5.438 10.886 10.089 1.00 98.19 118 GLN A CA 1
ATOM 990 C C . GLN A 1 118 ? -4.946 10.228 11.382 1.00 98.19 118 GLN A C 1
ATOM 992 O O . GLN A 1 118 ? -5.157 9.034 11.556 1.00 98.19 118 GLN A O 1
ATOM 997 N N . ILE A 1 119 ? -4.293 10.969 12.284 1.00 98.75 119 ILE A N 1
ATOM 998 C CA . ILE A 1 119 ? -3.765 10.386 13.524 1.00 98.75 119 ILE A CA 1
ATOM 999 C C . ILE A 1 119 ? -4.937 9.997 14.419 1.00 98.75 119 ILE A C 1
ATOM 1001 O O . ILE A 1 119 ? -5.058 8.841 14.813 1.00 98.75 119 ILE A O 1
ATOM 1005 N N . GLU A 1 120 ? -5.817 10.953 14.707 1.00 98.81 120 GLU A N 1
ATOM 1006 C CA . GLU A 1 120 ? -6.985 10.771 15.566 1.00 98.81 120 GLU A CA 1
ATOM 1007 C C . GLU A 1 120 ? -7.913 9.691 15.004 1.00 98.81 120 GLU A C 1
ATOM 1009 O O . GLU A 1 120 ? -8.313 8.776 15.724 1.00 98.81 120 GLU A O 1
ATOM 1014 N N . GLY A 1 121 ? -8.191 9.751 13.703 1.00 98.69 121 GLY A N 1
ATOM 1015 C CA . GLY A 1 121 ? -9.065 8.814 13.022 1.00 98.69 121 GLY A CA 1
ATOM 1016 C C . GLY A 1 121 ? -8.506 7.395 12.979 1.00 98.69 121 GLY A C 1
ATOM 1017 O O . GLY A 1 121 ? -9.238 6.456 13.284 1.00 98.69 121 GLY A O 1
ATOM 1018 N N . ILE A 1 122 ? -7.219 7.206 12.656 1.00 98.81 122 ILE A N 1
ATOM 1019 C CA . ILE A 1 122 ? -6.600 5.868 12.661 1.00 98.81 122 ILE A CA 1
ATOM 1020 C C . ILE A 1 122 ? -6.565 5.295 14.084 1.00 98.81 122 ILE A C 1
ATOM 1022 O O . ILE A 1 122 ? -6.905 4.127 14.270 1.00 98.81 122 ILE A O 1
ATOM 1026 N N . VAL A 1 123 ? -6.218 6.101 15.095 1.00 98.88 123 VAL A N 1
ATOM 1027 C CA . VAL A 1 123 ? -6.222 5.673 16.506 1.00 98.88 123 VAL A CA 1
ATOM 1028 C C . VAL A 1 123 ? -7.617 5.229 16.943 1.00 98.88 123 VAL A C 1
ATOM 1030 O O . VAL A 1 123 ? -7.759 4.170 17.558 1.00 98.88 123 VAL A O 1
ATOM 1033 N N . GLU A 1 124 ? -8.652 6.001 16.606 1.00 98.75 124 GLU A N 1
ATOM 1034 C CA . GLU A 1 124 ? -10.039 5.667 16.929 1.00 98.75 124 GLU A CA 1
ATOM 1035 C C . GLU A 1 124 ? -10.471 4.350 16.274 1.00 98.75 124 GLU A C 1
ATOM 1037 O O . GLU A 1 124 ? -11.030 3.482 16.948 1.00 98.75 124 GLU A O 1
ATOM 1042 N N . ILE A 1 125 ? -10.174 4.176 14.982 1.00 98.75 125 ILE A N 1
ATOM 1043 C CA . ILE A 1 125 ? -10.508 2.957 14.237 1.00 98.75 125 ILE A CA 1
ATOM 1044 C C . ILE A 1 125 ? -9.804 1.744 14.854 1.00 98.75 125 ILE A C 1
ATOM 1046 O O . ILE A 1 125 ? -10.469 0.755 15.154 1.00 98.75 125 ILE A O 1
ATOM 1050 N N . ILE A 1 126 ? -8.488 1.815 15.089 1.00 98.75 126 ILE A N 1
ATOM 1051 C CA . ILE A 1 126 ? -7.713 0.706 15.670 1.00 98.75 126 ILE A CA 1
ATOM 1052 C C . ILE A 1 126 ? -8.235 0.352 17.063 1.00 98.75 126 ILE A C 1
ATOM 1054 O O . ILE A 1 126 ? -8.422 -0.823 17.365 1.00 98.75 126 ILE A O 1
ATOM 1058 N N . THR A 1 127 ? -8.514 1.351 17.901 1.00 98.62 127 THR A N 1
ATOM 1059 C CA . THR A 1 127 ? -8.998 1.124 19.270 1.00 98.62 127 THR A CA 1
ATOM 1060 C C . THR A 1 127 ? -10.353 0.418 19.275 1.00 98.62 127 THR A C 1
ATOM 1062 O O . THR A 1 127 ? -10.547 -0.536 20.030 1.00 98.62 127 THR A O 1
AT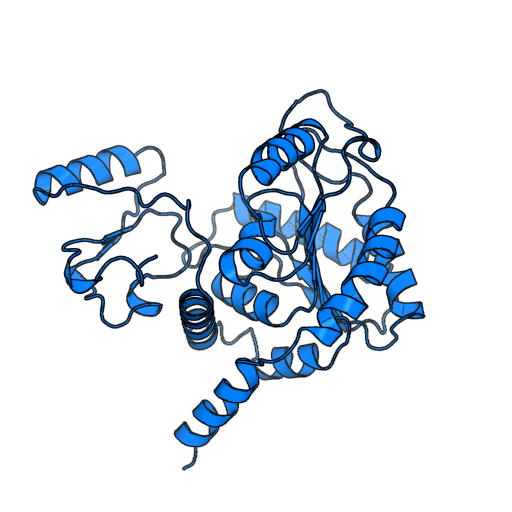OM 1065 N N . LYS A 1 128 ? -11.285 0.838 18.407 1.00 98.38 128 LYS A N 1
ATOM 1066 C CA . LYS A 1 128 ? -12.591 0.175 18.270 1.00 98.38 128 LYS A CA 1
ATOM 1067 C C . LYS A 1 128 ? -12.449 -1.239 17.711 1.00 98.38 128 LYS A C 1
ATOM 1069 O O . LYS A 1 128 ? -13.020 -2.167 18.271 1.00 98.38 128 LYS A O 1
ATOM 1074 N N . LEU A 1 129 ? -11.647 -1.420 16.660 1.00 98.38 129 LEU A N 1
ATOM 1075 C CA . LEU A 1 129 ? -11.406 -2.739 16.073 1.00 98.38 129 LEU A CA 1
ATOM 1076 C C . LEU A 1 129 ? -10.763 -3.702 17.067 1.00 98.38 129 LEU A C 1
ATOM 1078 O O . LEU A 1 129 ? -11.152 -4.858 17.096 1.00 98.38 129 LEU A O 1
ATOM 1082 N N . TYR A 1 130 ? -9.826 -3.250 17.898 1.00 98.44 130 TYR A N 1
ATOM 1083 C CA . TYR A 1 130 ? -9.188 -4.111 18.893 1.00 98.44 130 TYR A CA 1
ATOM 1084 C C . TYR A 1 130 ? -10.184 -4.619 19.946 1.00 98.44 130 TYR A C 1
ATOM 1086 O O . TYR A 1 130 ? -10.099 -5.767 20.375 1.00 98.44 130 TYR A O 1
ATOM 1094 N N . SER A 1 131 ? -11.168 -3.792 20.320 1.00 97.69 131 SER A N 1
ATOM 1095 C CA . SER A 1 131 ? -12.251 -4.220 21.213 1.00 97.69 131 SER A CA 1
ATOM 1096 C C . SER A 1 131 ? -13.103 -5.340 20.608 1.00 97.69 131 SER A C 1
ATOM 1098 O O . SER A 1 131 ? -13.593 -6.191 21.348 1.00 97.69 131 SER A O 1
ATOM 1100 N N . ASP A 1 132 ? -13.289 -5.336 19.287 1.00 97.06 132 ASP A N 1
ATOM 1101 C CA . ASP A 1 132 ? -14.071 -6.349 18.570 1.00 97.06 132 ASP A CA 1
ATOM 1102 C C . ASP A 1 132 ? -13.219 -7.575 18.184 1.00 97.06 132 ASP A C 1
ATOM 1104 O O . ASP A 1 132 ? -13.721 -8.698 18.121 1.00 97.06 132 ASP A O 1
ATOM 1108 N N . PHE A 1 133 ? -11.921 -7.366 17.952 1.00 96.88 133 PHE A N 1
ATOM 1109 C CA . PHE A 1 133 ? -10.954 -8.348 17.468 1.00 96.88 133 PHE A CA 1
ATOM 1110 C C . PHE A 1 133 ? -9.656 -8.278 18.296 1.00 96.88 133 PHE A C 1
ATOM 1112 O O . PHE A 1 133 ? -8.697 -7.613 17.902 1.00 96.88 133 PHE A O 1
ATOM 1119 N N . PRO A 1 134 ? -9.564 -8.999 19.430 1.00 96.75 134 PRO A N 1
ATOM 1120 C CA . PRO A 1 134 ? -8.390 -8.939 20.309 1.00 96.75 134 PRO A CA 1
ATOM 1121 C C . PRO A 1 134 ? -7.085 -9.462 19.688 1.00 96.75 134 PRO A C 1
ATOM 1123 O O . PRO A 1 134 ? -6.012 -9.238 20.233 1.00 96.75 134 PRO A O 1
ATOM 1126 N N . ASN A 1 135 ? -7.164 -10.171 18.559 1.00 97.06 135 ASN A N 1
ATOM 1127 C CA . ASN A 1 135 ? -6.010 -10.650 17.794 1.00 97.06 135 ASN A CA 1
ATOM 1128 C C . ASN A 1 135 ? -5.760 -9.789 16.537 1.00 97.06 135 ASN A C 1
ATOM 1130 O O . ASN A 1 135 ? -5.332 -10.297 15.504 1.00 97.06 135 ASN A O 1
ATOM 1134 N N . LEU A 1 136 ? -6.101 -8.497 16.603 1.00 98.25 136 LEU A N 1
ATOM 1135 C CA . LEU A 1 136 ? -5.903 -7.512 15.539 1.00 98.25 136 LEU A CA 1
ATOM 1136 C C . LEU A 1 136 ? -4.414 -7.325 15.219 1.00 98.25 136 LEU A C 1
ATOM 1138 O O . LEU A 1 136 ? -3.593 -7.089 16.108 1.00 98.25 136 LEU A O 1
ATOM 1142 N N . GLY A 1 137 ? -4.094 -7.330 13.926 1.00 98.19 137 GLY A N 1
ATOM 1143 C CA . GLY A 1 137 ? -2.788 -6.943 13.406 1.00 98.19 137 GLY A CA 1
ATOM 1144 C C . GLY A 1 137 ? -2.884 -5.666 12.577 1.00 98.19 137 GLY A C 1
ATOM 1145 O O . GLY A 1 137 ? -3.773 -5.531 11.737 1.00 98.19 137 GLY A O 1
ATOM 1146 N N . ILE A 1 138 ? -1.948 -4.738 12.773 1.00 98.44 138 ILE A N 1
ATOM 1147 C CA . ILE A 1 138 ? -1.875 -3.477 12.029 1.00 98.44 138 ILE A CA 1
ATOM 1148 C C . ILE A 1 138 ? -0.529 -3.341 11.323 1.00 98.44 138 ILE A C 1
ATOM 1150 O O . ILE A 1 138 ? 0.538 -3.510 11.913 1.00 98.44 138 ILE A O 1
ATOM 1154 N N . ILE A 1 139 ? -0.575 -2.951 10.054 1.00 98.19 139 ILE A N 1
ATOM 1155 C CA . ILE A 1 139 ? 0.596 -2.546 9.281 1.00 98.19 139 ILE A CA 1
ATOM 1156 C C . ILE A 1 139 ? 0.456 -1.064 8.945 1.00 98.19 139 ILE A C 1
ATOM 1158 O O . ILE A 1 139 ? -0.508 -0.671 8.292 1.00 98.19 139 ILE A O 1
ATOM 1162 N N . LEU A 1 140 ? 1.420 -0.242 9.357 1.00 98.31 140 LEU A N 1
ATOM 1163 C CA . LEU A 1 140 ? 1.499 1.158 8.944 1.00 98.31 140 LEU A CA 1
ATOM 1164 C C . LEU A 1 140 ? 2.489 1.282 7.785 1.00 98.31 140 LEU A C 1
ATOM 1166 O O . LEU A 1 140 ? 3.689 1.024 7.919 1.00 98.31 140 LEU A O 1
ATOM 1170 N N . ASP A 1 141 ? 1.954 1.666 6.636 1.00 97.50 141 ASP A N 1
ATOM 1171 C CA . ASP A 1 141 ? 2.665 1.843 5.375 1.00 97.50 141 ASP A CA 1
ATOM 1172 C C . ASP A 1 141 ? 2.740 3.334 5.006 1.00 97.50 141 ASP A C 1
ATOM 1174 O O . ASP A 1 141 ? 1.990 4.157 5.518 1.00 97.50 141 ASP A O 1
ATOM 1178 N N . GLY A 1 142 ? 3.651 3.699 4.113 1.00 95.44 142 GLY A N 1
ATOM 1179 C CA . GLY A 1 142 ? 3.882 5.076 3.681 1.00 95.44 142 GLY A CA 1
ATOM 1180 C C . GLY A 1 142 ? 4.752 5.125 2.433 1.00 95.44 142 GLY A C 1
ATOM 1181 O O . GLY A 1 142 ? 4.551 4.373 1.479 1.00 95.44 142 GLY A O 1
ATOM 1182 N N . TRP A 1 143 ? 5.748 5.995 2.423 1.00 93.62 143 TRP A N 1
ATOM 1183 C CA . TRP A 1 143 ? 6.671 6.203 1.325 1.00 93.62 143 TRP A CA 1
ATOM 1184 C C . TRP A 1 143 ? 7.456 4.929 1.049 1.00 93.62 143 TRP A C 1
ATOM 1186 O O . TRP A 1 143 ? 7.826 4.187 1.961 1.00 93.62 143 TRP A O 1
ATOM 1196 N N . THR A 1 144 ? 7.679 4.650 -0.228 1.00 90.94 144 THR A N 1
ATOM 1197 C CA . THR A 1 144 ? 8.408 3.468 -0.682 1.00 90.94 144 THR A CA 1
ATOM 1198 C C . THR A 1 144 ? 9.791 3.888 -1.137 1.00 90.94 144 THR A C 1
ATOM 1200 O O . THR A 1 144 ? 9.925 4.749 -2.011 1.00 90.94 144 THR A O 1
ATOM 1203 N N . GLN A 1 145 ? 10.818 3.290 -0.544 1.00 87.56 145 GLN A N 1
ATOM 1204 C CA . GLN A 1 145 ? 12.200 3.548 -0.927 1.00 87.56 145 GLN A CA 1
ATOM 1205 C C . GLN A 1 145 ? 12.516 2.847 -2.252 1.00 87.56 145 GLN A C 1
ATOM 1207 O O . GLN A 1 145 ? 11.961 1.795 -2.584 1.00 87.56 145 GLN A O 1
ATOM 1212 N N . LYS A 1 146 ? 13.408 3.445 -3.042 1.00 79.62 146 LYS A N 1
ATOM 1213 C CA . LYS A 1 146 ? 13.930 2.812 -4.255 1.00 79.62 146 LYS A CA 1
ATOM 1214 C C . LYS A 1 146 ? 14.885 1.680 -3.905 1.00 79.62 146 LYS A C 1
ATOM 1216 O O . LYS A 1 146 ? 15.650 1.764 -2.955 1.00 79.62 146 LYS A O 1
ATOM 1221 N N . GLU A 1 147 ? 14.909 0.670 -4.764 1.00 75.38 147 GLU A N 1
ATOM 1222 C CA . GLU A 1 147 ? 15.846 -0.456 -4.670 1.00 75.38 147 GLU A CA 1
ATOM 1223 C C . GLU A 1 147 ? 17.317 -0.013 -4.773 1.00 75.38 147 GLU A C 1
ATOM 1225 O O . GLU A 1 147 ? 18.211 -0.664 -4.240 1.00 75.38 147 GLU A O 1
ATOM 1230 N N . THR A 1 148 ? 17.594 1.086 -5.487 1.00 67.94 148 THR A N 1
ATOM 1231 C CA . THR A 1 148 ? 18.958 1.561 -5.748 1.00 67.94 148 THR A CA 1
ATOM 1232 C C . THR A 1 148 ? 19.106 3.048 -5.436 1.00 67.94 148 THR A C 1
ATOM 1234 O O . THR A 1 148 ? 18.844 3.898 -6.290 1.00 67.94 148 THR A O 1
ATOM 1237 N N . GLY A 1 149 ? 19.594 3.341 -4.229 1.00 57.91 149 GLY A N 1
ATOM 1238 C CA . GLY A 1 149 ? 19.975 4.681 -3.780 1.00 57.91 149 GLY A CA 1
ATOM 1239 C C . GLY A 1 149 ? 18.820 5.506 -3.211 1.00 57.91 149 GLY A C 1
ATOM 1240 O O . GLY A 1 149 ? 17.674 5.365 -3.630 1.00 57.91 149 GLY A O 1
ATOM 1241 N N . ASN A 1 150 ? 19.151 6.399 -2.276 1.00 57.31 150 ASN A N 1
ATOM 1242 C CA . ASN A 1 150 ? 18.186 7.298 -1.643 1.00 57.31 150 ASN A CA 1
ATOM 1243 C C . ASN A 1 150 ? 18.383 8.704 -2.179 1.00 57.31 150 ASN A C 1
ATOM 1245 O O . ASN A 1 150 ? 19.488 9.249 -2.125 1.00 57.31 150 ASN A O 1
ATOM 1249 N N . LEU A 1 151 ? 17.303 9.321 -2.649 1.00 62.84 151 LEU A N 1
ATOM 1250 C CA . LEU A 1 151 ? 17.296 10.772 -2.793 1.00 62.84 151 LEU A CA 1
ATOM 1251 C C . LEU A 1 151 ? 17.077 11.381 -1.405 1.00 62.84 151 LEU A C 1
ATOM 1253 O O . LEU A 1 151 ? 16.211 10.931 -0.662 1.00 62.84 151 LEU A O 1
ATOM 1257 N N . SER A 1 152 ? 17.817 12.430 -1.047 1.00 63.50 152 SER A N 1
ATOM 1258 C CA . SER A 1 152 ? 17.676 13.101 0.259 1.00 63.50 152 SER A CA 1
ATOM 1259 C C . SER A 1 152 ? 16.236 13.545 0.560 1.00 63.50 152 SER A C 1
ATOM 1261 O O . SER A 1 152 ? 15.797 13.509 1.706 1.00 63.50 152 SER A O 1
ATOM 1263 N N . GLN A 1 153 ? 15.471 13.902 -0.476 1.00 68.94 153 GLN A N 1
ATOM 1264 C CA . GLN A 1 153 ? 14.054 14.254 -0.369 1.00 68.94 153 GLN A CA 1
ATOM 1265 C C . GLN A 1 153 ? 13.156 13.068 0.036 1.00 68.94 153 GLN A C 1
ATOM 1267 O O . GLN A 1 153 ? 12.147 13.267 0.715 1.00 68.94 153 GLN A O 1
ATOM 1272 N N . GLU A 1 154 ? 13.515 11.841 -0.355 1.00 80.50 154 GLU A N 1
ATOM 1273 C CA . GLU A 1 154 ? 12.798 10.624 0.046 1.00 80.50 154 GLU A CA 1
ATOM 1274 C C . GLU A 1 154 ? 12.988 10.382 1.548 1.00 80.50 154 GLU A C 1
ATOM 1276 O O . GLU A 1 154 ? 12.008 10.134 2.244 1.00 80.50 154 GLU A O 1
ATOM 1281 N N . ASN A 1 155 ? 14.206 10.578 2.067 1.00 85.94 155 ASN A N 1
ATOM 1282 C CA . ASN A 1 155 ? 14.493 10.427 3.497 1.00 85.94 155 ASN A CA 1
ATOM 1283 C C . ASN A 1 155 ? 13.654 11.384 4.358 1.00 85.94 155 ASN A C 1
ATOM 1285 O O . ASN A 1 155 ? 13.048 10.947 5.327 1.00 85.94 155 ASN A O 1
ATOM 1289 N N . SER A 1 156 ? 13.544 12.662 3.975 1.00 90.94 156 SER A N 1
ATOM 1290 C CA . SER A 1 156 ? 12.733 13.627 4.736 1.00 90.94 156 SER A CA 1
ATOM 1291 C C . SER A 1 156 ? 11.243 13.261 4.754 1.00 90.94 156 SER A C 1
ATOM 1293 O O . SER A 1 156 ? 10.580 13.450 5.771 1.00 90.94 156 SER A O 1
ATOM 1295 N N . THR A 1 157 ? 10.715 12.711 3.656 1.00 92.75 157 THR A N 1
ATOM 1296 C CA . THR A 1 157 ? 9.314 12.257 3.608 1.00 92.75 157 THR A CA 1
ATOM 1297 C C . THR A 1 157 ? 9.113 11.017 4.480 1.00 92.75 157 THR A C 1
ATOM 1299 O O . THR A 1 157 ? 8.154 10.963 5.245 1.00 92.75 157 THR A O 1
ATOM 1302 N N . ILE A 1 158 ? 10.044 10.056 4.412 1.00 94.31 158 ILE A N 1
ATOM 1303 C CA . ILE A 1 158 ? 10.052 8.859 5.265 1.00 94.31 158 ILE A CA 1
ATOM 1304 C C . ILE A 1 158 ? 10.075 9.263 6.742 1.00 94.31 158 ILE A C 1
ATOM 1306 O O . ILE A 1 158 ? 9.262 8.769 7.511 1.00 94.31 158 ILE A O 1
ATOM 1310 N N . GLU A 1 159 ? 10.954 10.184 7.142 1.00 95.69 159 GLU A N 1
ATOM 1311 C CA . GLU A 1 159 ? 11.046 10.662 8.527 1.00 95.69 159 GLU A CA 1
ATOM 1312 C C . GLU A 1 159 ? 9.732 11.287 9.010 1.00 95.69 159 GLU A C 1
ATOM 1314 O O . GLU A 1 159 ? 9.253 10.945 10.089 1.00 95.69 159 GLU A O 1
ATOM 1319 N N . GLN A 1 160 ? 9.108 12.146 8.198 1.00 96.94 160 GLN A N 1
ATOM 1320 C CA . GLN A 1 160 ? 7.827 12.774 8.536 1.00 96.94 160 GLN A CA 1
ATOM 1321 C C . GLN A 1 160 ? 6.699 11.749 8.703 1.00 96.94 160 GLN A C 1
ATOM 1323 O O . GLN A 1 160 ? 5.921 11.832 9.652 1.00 96.94 160 GLN A O 1
ATOM 1328 N N . GLU A 1 161 ? 6.601 10.773 7.803 1.00 97.31 161 GLU A N 1
ATOM 1329 C CA . GLU A 1 161 ? 5.591 9.717 7.909 1.00 97.31 161 GLU A CA 1
ATOM 1330 C C . GLU A 1 161 ? 5.875 8.775 9.082 1.00 97.31 161 GLU A C 1
ATOM 1332 O O . GLU A 1 161 ? 4.940 8.353 9.761 1.00 97.31 161 GLU A O 1
ATOM 1337 N N . MET A 1 162 ? 7.149 8.502 9.384 1.00 97.94 162 MET A N 1
ATOM 1338 C CA . MET A 1 162 ? 7.537 7.766 10.587 1.00 97.94 162 MET A CA 1
ATOM 1339 C C . MET A 1 162 ? 7.120 8.517 11.852 1.00 97.94 162 MET A C 1
ATOM 1341 O O . MET A 1 162 ? 6.648 7.873 12.784 1.00 97.94 162 MET A O 1
ATOM 1345 N N . THR A 1 163 ? 7.240 9.848 11.913 1.00 98.38 163 THR A N 1
ATOM 1346 C CA . THR A 1 163 ? 6.730 10.633 13.053 1.00 98.38 163 THR A CA 1
ATOM 1347 C C . THR A 1 163 ? 5.228 10.424 13.241 1.00 98.38 163 THR A C 1
ATOM 1349 O O . THR A 1 163 ? 4.799 10.066 14.333 1.00 98.38 163 THR A O 1
ATOM 1352 N N . VAL A 1 164 ? 4.442 10.548 12.167 1.00 98.62 164 VAL A N 1
ATOM 1353 C CA . VAL A 1 164 ? 2.986 10.318 12.210 1.00 98.62 164 VAL A CA 1
ATOM 1354 C C . VAL A 1 164 ? 2.658 8.891 12.665 1.00 98.62 164 VAL A C 1
ATOM 1356 O O . VAL A 1 164 ? 1.773 8.691 13.494 1.00 98.62 164 VAL A O 1
ATOM 1359 N N . ALA A 1 165 ? 3.386 7.890 12.164 1.00 98.56 165 ALA A N 1
ATOM 1360 C CA . ALA A 1 165 ? 3.177 6.500 12.550 1.00 98.56 165 ALA A CA 1
ATOM 1361 C C . ALA A 1 165 ? 3.475 6.254 14.037 1.00 98.56 165 ALA A C 1
ATOM 1363 O O . ALA A 1 165 ? 2.688 5.595 14.711 1.00 98.56 165 ALA A O 1
ATOM 1364 N N . HIS A 1 166 ? 4.562 6.810 14.578 1.00 98.56 166 HIS A N 1
ATOM 1365 C CA . HIS A 1 166 ? 4.857 6.697 16.010 1.00 98.56 166 HIS A CA 1
ATOM 1366 C C . HIS A 1 166 ? 3.805 7.406 16.872 1.00 98.56 166 HIS A C 1
ATOM 1368 O O . HIS A 1 166 ? 3.399 6.859 17.898 1.00 98.56 166 HIS A O 1
ATOM 1374 N N . ASP A 1 167 ? 3.305 8.567 16.446 1.00 98.62 167 ASP A N 1
ATOM 1375 C CA . ASP A 1 167 ? 2.220 9.259 17.149 1.00 98.62 167 ASP A CA 1
ATOM 1376 C C . ASP A 1 167 ? 0.952 8.398 17.231 1.00 98.62 167 ASP A C 1
ATOM 1378 O O . ASP A 1 167 ? 0.293 8.383 18.268 1.00 98.62 167 ASP A O 1
ATOM 1382 N N . ILE A 1 168 ? 0.640 7.627 16.185 1.00 98.81 168 ILE A N 1
ATOM 1383 C CA . ILE A 1 168 ? -0.450 6.640 16.209 1.00 98.81 168 ILE A CA 1
ATOM 1384 C C . ILE A 1 168 ? -0.125 5.508 17.191 1.00 98.81 168 ILE A C 1
ATOM 1386 O O . ILE A 1 168 ? -0.925 5.222 18.080 1.00 98.81 168 ILE A O 1
ATOM 1390 N N . LEU A 1 169 ? 1.054 4.887 17.071 1.00 98.50 169 LEU A N 1
ATOM 1391 C CA . LEU A 1 169 ? 1.448 3.738 17.899 1.00 98.50 169 LEU A CA 1
ATOM 1392 C C . LEU A 1 169 ? 1.451 4.050 19.403 1.00 98.50 169 LEU A C 1
ATOM 1394 O O . LEU A 1 169 ? 1.104 3.192 20.206 1.00 98.50 169 LEU A O 1
ATOM 1398 N N . THR A 1 170 ? 1.806 5.275 19.795 1.00 98.44 170 THR A N 1
ATOM 1399 C CA . THR A 1 170 ? 1.798 5.693 21.211 1.00 98.44 170 THR A CA 1
ATOM 1400 C C . THR A 1 170 ? 0.397 5.877 21.803 1.00 98.44 170 THR A C 1
ATOM 1402 O O . THR A 1 170 ? 0.270 5.996 23.021 1.00 98.44 170 THR A O 1
ATOM 1405 N N . ARG A 1 171 ? -0.649 5.923 20.967 1.00 98.69 171 ARG A N 1
ATOM 1406 C CA . ARG A 1 171 ? -2.033 6.228 21.370 1.00 98.69 171 ARG A CA 1
ATOM 1407 C C . ARG A 1 171 ? -3.000 5.050 21.210 1.00 98.69 171 ARG A C 1
ATOM 1409 O O . ARG A 1 171 ? -4.149 5.172 21.625 1.00 98.69 171 ARG A O 1
ATOM 1416 N N . ILE A 1 172 ? -2.563 3.937 20.621 1.00 98.62 172 ILE A N 1
ATOM 1417 C CA . ILE A 1 172 ? -3.354 2.701 20.499 1.00 98.62 172 ILE A CA 1
ATOM 1418 C C . ILE A 1 172 ? -3.024 1.721 21.642 1.00 98.62 172 ILE A C 1
ATOM 1420 O O . ILE A 1 172 ? -1.993 1.884 22.300 1.00 98.62 172 ILE A O 1
ATOM 1424 N N . PRO A 1 173 ? -3.861 0.694 21.893 1.00 98.19 173 PRO A N 1
ATOM 1425 C CA . PRO A 1 173 ? -3.544 -0.349 22.868 1.00 98.19 173 PRO A CA 1
ATOM 1426 C C . PRO A 1 173 ? -2.211 -1.039 22.544 1.00 98.19 173 PRO A C 1
ATOM 1428 O O . PRO A 1 173 ? -1.966 -1.427 21.401 1.00 98.19 173 PRO A O 1
ATOM 1431 N N . ALA A 1 174 ? -1.348 -1.188 23.551 1.00 97.38 174 ALA A N 1
ATOM 1432 C CA . ALA A 1 174 ? 0.019 -1.690 23.383 1.00 97.38 174 ALA A CA 1
ATOM 1433 C C . ALA A 1 174 ? 0.074 -3.177 22.989 1.00 97.38 174 ALA A C 1
ATOM 1435 O O . ALA A 1 174 ? 1.104 -3.667 22.528 1.00 97.38 174 ALA A O 1
ATOM 1436 N N . GLU A 1 175 ? -1.028 -3.893 23.190 1.00 97.69 175 GLU A N 1
ATOM 1437 C CA . GLU A 1 175 ? -1.206 -5.303 22.868 1.00 97.69 175 GLU A CA 1
ATOM 1438 C C . GLU A 1 175 ? -1.480 -5.555 21.379 1.00 97.69 175 GLU A C 1
ATOM 1440 O O . GLU A 1 175 ? -1.326 -6.688 20.925 1.00 97.69 175 GLU A O 1
ATOM 1445 N N . VAL A 1 176 ? -1.867 -4.528 20.610 1.00 98.06 176 VAL A N 1
ATOM 1446 C CA . VAL A 1 176 ? -2.095 -4.666 19.164 1.00 98.06 176 VAL A CA 1
ATOM 1447 C C . VAL A 1 176 ? -0.771 -5.001 18.477 1.00 98.06 176 VAL A C 1
ATOM 1449 O O . VAL A 1 176 ? 0.206 -4.252 18.574 1.00 98.06 176 VAL A O 1
ATOM 1452 N N . THR A 1 177 ? -0.735 -6.103 17.724 1.00 97.44 177 THR A N 1
ATOM 1453 C CA . THR A 1 177 ? 0.440 -6.447 16.916 1.00 97.44 177 THR A CA 1
ATOM 1454 C C . THR A 1 177 ? 0.618 -5.395 15.826 1.00 97.44 177 THR A C 1
ATOM 1456 O O . THR A 1 177 ? -0.266 -5.217 14.989 1.00 97.44 177 THR A O 1
ATOM 1459 N N . THR A 1 178 ? 1.763 -4.708 15.799 1.00 97.44 178 THR A N 1
ATOM 1460 C CA . THR A 1 178 ? 2.020 -3.639 14.824 1.00 97.44 178 THR A CA 1
ATOM 1461 C C . THR A 1 178 ? 3.326 -3.815 14.056 1.00 97.44 178 THR A C 1
ATOM 1463 O O . THR A 1 178 ? 4.329 -4.291 14.589 1.00 97.44 178 THR A O 1
ATOM 1466 N N . HIS A 1 179 ? 3.322 -3.399 12.787 1.00 96.81 179 HIS A N 1
ATOM 1467 C CA . HIS A 1 179 ? 4.509 -3.350 11.932 1.00 96.81 179 HIS A CA 1
ATOM 1468 C C . HIS A 1 179 ? 4.592 -2.023 11.178 1.00 96.81 179 HIS A C 1
ATOM 1470 O O . HIS A 1 179 ? 3.619 -1.582 10.570 1.00 96.81 179 HIS A O 1
ATOM 1476 N N . LEU A 1 180 ? 5.776 -1.408 11.176 1.00 96.38 180 LEU A N 1
ATOM 1477 C CA . LEU A 1 180 ? 6.082 -0.233 10.361 1.00 96.38 180 LEU A CA 1
ATOM 1478 C C . LEU A 1 180 ? 6.817 -0.673 9.096 1.00 96.38 180 LEU A C 1
ATOM 1480 O O . LEU A 1 180 ? 7.888 -1.278 9.178 1.00 96.38 180 LEU A O 1
ATOM 1484 N N . ILE A 1 181 ? 6.255 -0.352 7.931 1.00 95.31 181 ILE A N 1
ATOM 1485 C CA . ILE A 1 181 ? 6.861 -0.666 6.626 1.00 95.31 181 ILE A CA 1
ATOM 1486 C C . ILE A 1 181 ? 7.153 0.592 5.793 1.00 95.31 181 ILE A C 1
ATOM 1488 O O . ILE A 1 181 ? 7.495 0.515 4.613 1.00 95.31 181 ILE A O 1
ATOM 1492 N N . ILE A 1 182 ? 7.044 1.771 6.406 1.00 95.25 182 ILE A N 1
ATOM 1493 C CA . ILE A 1 182 ? 7.428 3.054 5.808 1.00 95.25 182 ILE A CA 1
ATOM 1494 C C . ILE A 1 182 ? 8.928 3.025 5.492 1.00 95.25 182 ILE A C 1
ATOM 1496 O O . ILE A 1 182 ? 9.743 2.594 6.305 1.00 95.25 182 ILE A O 1
ATOM 1500 N N . GLY A 1 183 ? 9.296 3.460 4.288 1.00 92.25 183 GLY A N 1
ATOM 1501 C CA . GLY A 1 183 ? 10.673 3.404 3.808 1.00 92.25 183 GLY A CA 1
ATOM 1502 C C . GLY A 1 183 ? 11.131 2.015 3.359 1.00 92.25 183 GLY A C 1
ATOM 1503 O O . GLY A 1 183 ? 12.236 1.900 2.856 1.00 92.25 183 GLY A O 1
ATOM 1504 N N . GLN A 1 184 ? 10.307 0.968 3.452 1.00 91.75 184 GLN A N 1
ATOM 1505 C CA . GLN A 1 184 ? 10.649 -0.310 2.824 1.00 91.75 184 GLN A CA 1
ATOM 1506 C C . GLN A 1 184 ? 10.559 -0.219 1.296 1.00 91.75 184 GLN A C 1
ATOM 1508 O O . GLN A 1 184 ? 9.916 0.673 0.725 1.00 91.75 184 GLN A O 1
ATOM 1513 N N . THR A 1 185 ? 11.229 -1.152 0.633 1.00 90.44 185 THR A N 1
ATOM 1514 C CA . THR A 1 185 ? 11.256 -1.301 -0.823 1.00 90.44 185 THR A CA 1
ATOM 1515 C C . THR A 1 185 ? 9.921 -1.810 -1.374 1.00 90.44 185 THR A C 1
ATOM 1517 O O . THR A 1 185 ? 9.068 -2.308 -0.636 1.00 90.44 185 THR A O 1
ATOM 1520 N N . VAL A 1 186 ? 9.713 -1.732 -2.695 1.00 91.06 186 VAL A N 1
ATOM 1521 C CA . VAL A 1 186 ? 8.491 -2.291 -3.306 1.00 91.06 186 VAL A CA 1
ATOM 1522 C C . VAL A 1 186 ? 8.394 -3.792 -3.061 1.00 91.06 186 VAL A C 1
ATOM 1524 O O . VAL A 1 186 ? 7.295 -4.269 -2.791 1.00 91.06 186 VAL A O 1
ATOM 1527 N N . ARG A 1 187 ? 9.508 -4.533 -3.122 1.00 90.56 187 ARG A N 1
ATOM 1528 C CA . ARG A 1 187 ? 9.504 -5.986 -2.887 1.00 90.56 187 ARG A CA 1
ATOM 1529 C C . ARG A 1 187 ? 8.961 -6.323 -1.507 1.00 90.56 187 ARG A C 1
ATOM 1531 O O . ARG A 1 187 ? 8.038 -7.119 -1.380 1.00 90.56 187 ARG A O 1
ATOM 1538 N N . GLU A 1 188 ? 9.508 -5.686 -0.480 1.00 91.94 188 GLU A N 1
ATOM 1539 C CA . GLU A 1 188 ? 9.090 -5.916 0.901 1.00 91.94 188 GLU A CA 1
ATOM 1540 C C . GLU A 1 188 ? 7.613 -5.566 1.091 1.00 91.94 188 GLU A C 1
ATOM 1542 O O . GLU A 1 188 ? 6.852 -6.352 1.653 1.00 91.94 188 GLU A O 1
ATOM 1547 N N . LYS A 1 189 ? 7.172 -4.433 0.535 1.00 94.12 189 LYS A N 1
ATOM 1548 C CA . LYS A 1 189 ? 5.771 -4.010 0.613 1.00 94.12 189 LYS A CA 1
ATOM 1549 C C . LYS A 1 189 ? 4.815 -4.925 -0.137 1.00 94.12 189 LYS A C 1
ATOM 1551 O O . LYS A 1 189 ? 3.700 -5.113 0.329 1.00 94.12 189 LYS A O 1
ATOM 1556 N N . VAL A 1 190 ? 5.218 -5.505 -1.269 1.00 93.94 190 VAL A N 1
ATOM 1557 C CA . VAL A 1 190 ? 4.428 -6.537 -1.960 1.00 93.94 190 VAL A CA 1
ATOM 1558 C C . VAL A 1 190 ? 4.237 -7.745 -1.051 1.00 93.94 190 VAL A C 1
ATOM 1560 O O . VAL A 1 190 ? 3.124 -8.247 -0.943 1.00 93.94 190 VAL A O 1
ATOM 1563 N N . VAL A 1 191 ? 5.298 -8.190 -0.375 1.00 93.44 191 VAL A N 1
ATOM 1564 C CA . VAL A 1 191 ? 5.224 -9.353 0.516 1.00 93.44 191 VAL A CA 1
ATOM 1565 C C . VAL A 1 191 ? 4.315 -9.074 1.718 1.00 93.44 191 VAL A C 1
ATOM 1567 O O . VAL A 1 191 ? 3.480 -9.912 2.051 1.00 93.44 191 VAL A O 1
ATOM 1570 N N . TRP A 1 192 ? 4.413 -7.887 2.322 1.00 95.00 192 TRP A N 1
ATOM 1571 C CA . TRP A 1 192 ? 3.496 -7.457 3.383 1.00 95.00 192 TRP A CA 1
ATOM 1572 C C . TRP A 1 192 ? 2.053 -7.322 2.899 1.00 95.00 192 TRP A C 1
ATOM 1574 O O . TRP A 1 192 ? 1.136 -7.805 3.557 1.00 95.00 192 TRP A O 1
ATOM 1584 N N . ALA A 1 193 ? 1.842 -6.693 1.743 1.00 94.62 193 ALA A N 1
ATOM 1585 C CA . ALA A 1 193 ? 0.514 -6.488 1.185 1.00 94.62 193 ALA A CA 1
ATOM 1586 C C . ALA A 1 193 ? -0.150 -7.807 0.764 1.00 94.62 193 ALA A C 1
ATOM 1588 O O . ALA A 1 193 ? -1.369 -7.891 0.783 1.00 94.62 193 ALA A O 1
ATOM 1589 N N . GLU A 1 194 ? 0.603 -8.852 0.423 1.00 92.69 194 GLU A N 1
ATOM 1590 C CA . GLU A 1 194 ? 0.020 -10.176 0.177 1.00 92.69 194 GLU A CA 1
ATOM 1591 C C . GLU A 1 194 ? -0.524 -10.816 1.465 1.00 92.69 194 GLU A C 1
ATOM 1593 O O . GLU A 1 194 ? -1.474 -11.598 1.420 1.00 92.69 194 GLU A O 1
ATOM 1598 N N . ALA A 1 195 ? 0.045 -10.478 2.624 1.00 93.06 195 ALA A N 1
ATOM 1599 C CA . ALA A 1 195 ? -0.347 -11.066 3.899 1.00 93.06 195 ALA A CA 1
ATOM 1600 C C . ALA A 1 195 ? -1.638 -10.482 4.485 1.00 93.06 195 ALA A C 1
ATOM 1602 O O . ALA A 1 195 ? -2.288 -11.168 5.263 1.00 93.06 195 ALA A O 1
ATOM 1603 N N . ILE A 1 196 ? -2.010 -9.252 4.128 1.00 95.69 196 ILE A N 1
ATOM 1604 C CA . ILE A 1 196 ? -3.144 -8.556 4.753 1.00 95.69 196 ILE A CA 1
ATOM 1605 C C . ILE A 1 196 ? -4.499 -9.112 4.318 1.00 95.69 196 ILE A C 1
ATOM 1607 O O . ILE A 1 196 ? -4.647 -9.635 3.208 1.00 95.69 196 ILE A O 1
ATOM 1611 N N . ASP A 1 197 ? -5.505 -8.890 5.155 1.00 95.81 197 ASP A N 1
ATOM 1612 C 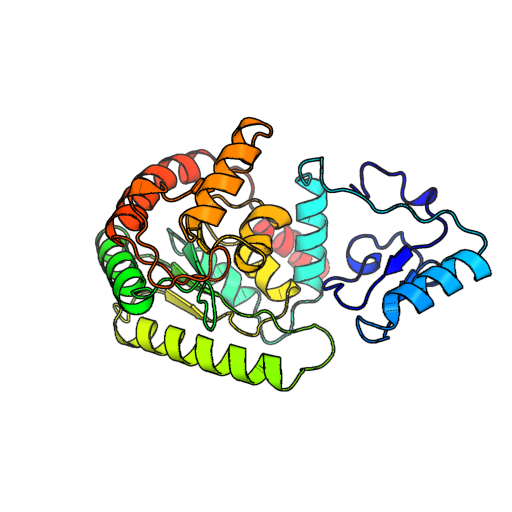CA . ASP A 1 197 ? -6.907 -9.136 4.821 1.00 95.81 197 ASP A CA 1
ATOM 1613 C C . ASP A 1 197 ? -7.512 -7.945 4.081 1.00 95.81 197 ASP A C 1
ATOM 1615 O O . ASP A 1 197 ? -8.227 -8.120 3.098 1.00 95.81 197 ASP A O 1
ATOM 1619 N N . LEU A 1 198 ? -7.201 -6.728 4.536 1.00 96.06 198 LEU A N 1
ATOM 1620 C CA . LEU A 1 198 ? -7.799 -5.489 4.045 1.00 96.06 198 LEU A CA 1
ATOM 1621 C C . LEU A 1 198 ? -6.806 -4.321 4.127 1.00 96.06 198 LEU A C 1
ATOM 1623 O O . LEU A 1 198 ? -5.937 -4.286 4.998 1.00 96.06 198 LEU A O 1
ATOM 1627 N N . PHE A 1 199 ? -6.946 -3.335 3.239 1.00 97.81 199 PHE A N 1
ATOM 1628 C CA . PHE A 1 199 ? -6.198 -2.077 3.327 1.00 97.81 199 PHE A CA 1
ATOM 1629 C C . PHE A 1 199 ? -7.104 -0.846 3.448 1.00 97.81 199 PHE A C 1
ATOM 1631 O O . PHE A 1 199 ? -8.234 -0.833 2.965 1.00 97.81 199 PHE A O 1
ATOM 1638 N N . VAL A 1 200 ? -6.569 0.224 4.029 1.00 98.19 200 VAL A N 1
ATOM 1639 C CA . VAL A 1 200 ? -7.150 1.566 4.077 1.00 98.19 200 VAL A CA 1
ATOM 1640 C C . VAL A 1 200 ? -6.103 2.550 3.566 1.00 98.19 200 VAL A C 1
ATOM 1642 O O . VAL A 1 200 ? -5.006 2.643 4.120 1.00 98.19 200 VAL A O 1
ATOM 1645 N N . ALA A 1 201 ? -6.406 3.263 2.479 1.00 96.88 201 ALA A N 1
ATOM 1646 C CA . ALA A 1 201 ? -5.401 4.086 1.814 1.00 96.88 201 ALA A CA 1
ATOM 1647 C C . ALA A 1 201 ? -5.941 5.324 1.083 1.00 96.88 201 ALA A C 1
ATOM 1649 O O . ALA A 1 201 ? -7.027 5.291 0.494 1.00 96.88 201 ALA A O 1
ATOM 1650 N N . PRO A 1 202 ? -5.131 6.394 0.976 1.00 95.44 202 PRO A N 1
ATOM 1651 C CA . PRO A 1 202 ? -5.448 7.510 0.109 1.00 95.44 202 PRO A CA 1
ATOM 1652 C C . PRO A 1 202 ? -5.312 7.114 -1.370 1.00 95.44 202 PRO A C 1
ATOM 1654 O O . PRO A 1 202 ? -4.339 6.475 -1.782 1.00 95.44 202 PRO A O 1
ATOM 1657 N N . TYR A 1 203 ? -6.240 7.573 -2.212 1.00 91.56 203 TYR A N 1
ATOM 1658 C CA . TYR A 1 203 ? -6.238 7.278 -3.644 1.00 91.56 203 TYR A CA 1
ATOM 1659 C C . TYR A 1 203 ? -4.996 7.831 -4.365 1.00 91.56 203 TYR A C 1
ATOM 1661 O O . TYR A 1 203 ? -4.664 9.027 -4.311 1.00 91.56 203 TYR A O 1
ATOM 1669 N N . GLY A 1 204 ? -4.336 6.968 -5.137 1.00 86.25 204 GLY A N 1
ATOM 1670 C CA . GLY A 1 204 ? -3.225 7.322 -6.013 1.00 86.25 204 GLY A CA 1
ATOM 1671 C C . GLY A 1 204 ? -2.121 6.273 -5.985 1.00 86.25 204 GLY A C 1
ATOM 1672 O O . GLY A 1 204 ? -2.388 5.084 -5.902 1.00 86.25 204 GLY A O 1
ATOM 1673 N N . ALA A 1 205 ? -0.867 6.725 -6.057 1.00 79.81 205 ALA A N 1
ATOM 1674 C CA . ALA A 1 205 ? 0.288 5.829 -6.051 1.00 79.81 205 ALA A CA 1
ATOM 1675 C C . ALA A 1 205 ? 0.403 4.998 -4.764 1.00 79.81 205 ALA A C 1
ATOM 1677 O O . ALA A 1 205 ? 0.900 3.881 -4.826 1.00 79.81 205 ALA A O 1
ATOM 1678 N N . ASN A 1 206 ? -0.069 5.518 -3.625 1.00 79.88 206 ASN A N 1
ATOM 1679 C CA . ASN A 1 206 ? 0.054 4.826 -2.349 1.00 79.88 206 ASN A CA 1
ATOM 1680 C C . ASN A 1 206 ? -0.749 3.508 -2.397 1.00 79.88 206 ASN A C 1
ATOM 1682 O O . ASN A 1 206 ? -0.166 2.444 -2.217 1.00 79.88 206 ASN A O 1
ATOM 1686 N N . CYS A 1 207 ? -2.026 3.518 -2.800 1.00 87.75 207 CYS A N 1
ATOM 1687 C CA . CYS A 1 207 ? -2.816 2.283 -2.859 1.00 87.75 207 CYS A CA 1
ATOM 1688 C C . CYS A 1 207 ? -2.401 1.314 -3.987 1.00 87.75 207 CYS A C 1
ATOM 1690 O O . CYS A 1 207 ? -2.966 0.232 -4.081 1.00 87.75 207 CYS A O 1
ATOM 1692 N N . ALA A 1 208 ? -1.439 1.659 -4.853 1.00 88.56 208 ALA A N 1
ATOM 1693 C CA . ALA A 1 208 ? -1.100 0.867 -6.039 1.00 88.56 208 ALA A CA 1
ATOM 1694 C C . ALA A 1 208 ? -0.635 -0.562 -5.714 1.00 88.56 208 ALA A C 1
ATOM 1696 O O . ALA A 1 208 ? -1.003 -1.490 -6.431 1.00 88.56 208 ALA A O 1
ATOM 1697 N N . ILE A 1 209 ? 0.152 -0.753 -4.651 1.00 92.25 209 ILE A N 1
ATOM 1698 C CA . ILE A 1 209 ? 0.624 -2.087 -4.252 1.00 92.25 209 ILE A CA 1
ATOM 1699 C C . ILE A 1 209 ? -0.551 -2.958 -3.782 1.00 92.25 209 ILE A C 1
ATOM 1701 O O . ILE A 1 209 ? -0.844 -3.937 -4.474 1.00 92.25 209 ILE A O 1
ATOM 1705 N N . PRO A 1 210 ? -1.277 -2.611 -2.697 1.00 93.19 210 PRO A N 1
ATOM 1706 C CA . PRO A 1 210 ? -2.372 -3.449 -2.218 1.00 93.19 210 PRO A CA 1
ATOM 1707 C C . PRO A 1 210 ? -3.500 -3.594 -3.253 1.00 93.19 210 PRO A C 1
ATOM 1709 O O . PRO A 1 210 ? -4.078 -4.667 -3.393 1.00 93.19 210 PRO A O 1
ATOM 1712 N N . LEU A 1 211 ? -3.772 -2.556 -4.050 1.00 88.69 211 LEU A N 1
ATOM 1713 C CA . LEU A 1 211 ? -4.875 -2.566 -5.007 1.00 88.69 211 LEU A CA 1
ATOM 1714 C C . LEU A 1 211 ? -4.538 -3.226 -6.347 1.00 88.69 211 LEU A C 1
ATOM 1716 O O . LEU A 1 211 ? -5.271 -4.087 -6.826 1.00 88.69 211 LEU A O 1
ATOM 1720 N N . TRP A 1 212 ? -3.476 -2.774 -7.014 1.00 83.56 212 TRP A N 1
ATOM 1721 C CA . TRP A 1 212 ? -3.186 -3.187 -8.389 1.00 83.56 212 TRP A CA 1
ATOM 1722 C C . TRP A 1 212 ? -2.254 -4.389 -8.434 1.00 83.56 212 TRP A C 1
ATOM 1724 O O . TRP A 1 212 ? -2.420 -5.238 -9.308 1.00 83.56 212 TRP A O 1
ATOM 1734 N N . VAL A 1 213 ? -1.295 -4.481 -7.509 1.00 86.94 213 VAL A N 1
ATOM 1735 C CA . VAL A 1 213 ? -0.293 -5.552 -7.529 1.00 86.94 213 VAL A CA 1
ATOM 1736 C C . VAL A 1 213 ? -0.832 -6.821 -6.884 1.00 86.94 213 VAL A C 1
ATOM 1738 O O . VAL A 1 213 ? -0.843 -7.847 -7.553 1.00 86.94 213 VAL A O 1
ATOM 1741 N N . VAL A 1 214 ? -1.331 -6.755 -5.649 1.00 89.31 214 VAL A N 1
ATOM 1742 C CA . VAL A 1 214 ? -1.810 -7.947 -4.914 1.00 89.31 214 VAL A CA 1
ATOM 1743 C C . VAL A 1 214 ? -3.339 -8.099 -4.902 1.00 89.31 214 VAL A C 1
ATOM 1745 O O . VAL A 1 214 ? -3.856 -9.121 -4.475 1.00 89.31 214 VAL A O 1
ATOM 1748 N N . ASN A 1 215 ? -4.089 -7.118 -5.430 1.00 88.56 215 ASN A N 1
ATOM 1749 C CA . ASN A 1 215 ? -5.558 -7.161 -5.561 1.00 88.56 215 ASN A CA 1
ATOM 1750 C C . ASN A 1 215 ? -6.286 -7.498 -4.247 1.00 88.56 215 ASN A C 1
ATOM 1752 O O . ASN A 1 215 ? -7.259 -8.254 -4.229 1.00 88.56 215 ASN A O 1
ATOM 1756 N N . LYS A 1 216 ? -5.825 -6.899 -3.149 1.00 91.44 216 LYS A N 1
ATOM 1757 C CA . LYS A 1 216 ? -6.489 -6.976 -1.853 1.00 91.44 216 LYS A CA 1
ATOM 1758 C C . LYS A 1 216 ? -7.724 -6.080 -1.821 1.00 91.44 216 LYS A C 1
ATOM 1760 O O . LYS A 1 216 ? -7.752 -5.060 -2.516 1.00 91.44 216 LYS A O 1
ATOM 1765 N N . PRO A 1 217 ? -8.753 -6.450 -1.047 1.00 93.44 217 PRO A N 1
ATOM 1766 C CA . PRO A 1 217 ? -9.888 -5.583 -0.800 1.00 93.44 217 PRO A CA 1
ATOM 1767 C C . PRO A 1 217 ? -9.475 -4.393 0.063 1.00 93.44 217 PRO A C 1
ATOM 1769 O O . PRO A 1 217 ? -8.561 -4.490 0.886 1.00 93.44 217 PRO A O 1
ATOM 1772 N N . GLY A 1 218 ? -10.136 -3.253 -0.115 1.00 94.94 218 GLY A N 1
ATOM 1773 C CA . GLY A 1 218 ? -9.797 -2.101 0.708 1.00 94.94 218 GLY A CA 1
ATOM 1774 C C . GLY A 1 218 ? -10.698 -0.895 0.599 1.00 94.94 218 GLY A C 1
ATOM 1775 O O . GLY A 1 218 ? -11.524 -0.764 -0.303 1.00 94.94 218 GLY A O 1
ATOM 1776 N N . ILE A 1 219 ? -10.494 0.007 1.547 1.00 96.19 219 ILE A N 1
ATOM 1777 C CA . ILE A 1 219 ? -11.173 1.287 1.635 1.00 96.19 219 ILE A CA 1
ATOM 1778 C C . ILE A 1 219 ? -10.237 2.365 1.109 1.00 96.19 219 ILE A C 1
ATOM 1780 O O . ILE A 1 219 ? -9.090 2.501 1.536 1.00 96.19 219 ILE A O 1
ATOM 1784 N N . VAL A 1 220 ? -10.738 3.147 0.162 1.00 95.44 220 VAL A N 1
ATOM 1785 C CA . VAL A 1 220 ? -9.978 4.206 -0.488 1.00 95.44 220 VAL A CA 1
ATOM 1786 C C . VAL A 1 220 ? -10.596 5.559 -0.170 1.00 95.44 220 VAL A C 1
ATOM 1788 O O . VAL A 1 220 ? -11.802 5.749 -0.310 1.00 95.44 220 VAL A O 1
ATOM 1791 N N . HIS A 1 221 ? -9.764 6.531 0.194 1.00 96.19 221 HIS A N 1
ATOM 1792 C CA . HIS A 1 221 ? -10.205 7.894 0.499 1.00 96.19 221 HIS A CA 1
ATOM 1793 C C . HIS A 1 221 ? -9.436 8.950 -0.303 1.00 96.19 221 HIS A C 1
ATOM 1795 O O . HIS A 1 221 ? -8.323 8.726 -0.779 1.00 96.19 221 HIS A O 1
ATOM 1801 N N . SER A 1 222 ? -10.045 10.109 -0.540 1.00 95.38 222 SER A N 1
ATOM 1802 C CA . SER A 1 222 ? -9.409 11.239 -1.228 1.00 95.38 222 SER A CA 1
ATOM 1803 C C . SER A 1 222 ? -10.211 12.522 -1.013 1.00 95.38 222 SER A C 1
ATOM 1805 O O . SER A 1 222 ? -11.261 12.479 -0.387 1.00 95.38 222 SER A O 1
ATOM 1807 N N . ASN A 1 223 ? -9.761 13.634 -1.598 1.00 95.00 223 ASN A N 1
ATOM 1808 C CA . ASN A 1 223 ? -10.580 14.845 -1.722 1.00 95.00 223 ASN A CA 1
ATOM 1809 C C . ASN A 1 223 ? -11.786 14.628 -2.657 1.00 95.00 223 ASN A C 1
ATOM 1811 O O . ASN A 1 223 ? -11.854 13.636 -3.402 1.00 95.00 223 ASN A O 1
ATOM 1815 N N . GLN A 1 224 ? -12.742 15.559 -2.638 1.00 93.44 224 GLN A N 1
ATOM 1816 C CA . GLN A 1 224 ? -13.992 15.426 -3.398 1.00 93.44 224 GLN A CA 1
ATOM 1817 C C . GLN A 1 224 ? -13.768 15.320 -4.916 1.00 93.44 224 GLN A C 1
ATOM 1819 O O . GLN A 1 224 ? -14.413 14.507 -5.590 1.00 93.44 224 GLN A O 1
ATOM 1824 N N . GLU A 1 225 ? -12.841 16.109 -5.466 1.00 90.38 225 GLU A N 1
ATOM 1825 C CA . GLU A 1 225 ? -12.556 16.150 -6.906 1.00 90.38 225 GLU A CA 1
ATOM 1826 C C . GLU A 1 225 ? -12.020 14.802 -7.410 1.00 90.38 225 GLU A C 1
ATOM 1828 O O . GLU A 1 225 ? -12.526 14.248 -8.394 1.00 90.38 225 GLU A O 1
ATOM 1833 N N . LEU A 1 226 ? -11.016 14.232 -6.731 1.00 89.81 226 LEU A N 1
ATOM 1834 C CA . LEU A 1 226 ? -10.470 12.923 -7.095 1.00 89.81 226 LEU A CA 1
ATOM 1835 C C . LEU A 1 226 ? -11.506 11.817 -6.908 1.00 89.81 226 LEU A C 1
ATOM 1837 O O . LEU A 1 226 ? -11.663 10.989 -7.804 1.00 89.81 226 LEU A O 1
ATOM 1841 N N . THR A 1 227 ? -12.260 11.847 -5.811 1.00 90.75 227 THR A N 1
ATOM 1842 C CA . THR A 1 227 ? -13.349 10.896 -5.552 1.00 90.75 227 THR A CA 1
ATOM 1843 C C . THR A 1 227 ? -14.371 10.889 -6.681 1.00 90.75 227 THR A C 1
ATOM 1845 O O . THR A 1 227 ? -14.674 9.844 -7.262 1.00 90.75 227 THR A O 1
ATOM 1848 N N . THR A 1 228 ? -14.824 12.069 -7.096 1.00 88.06 228 THR A N 1
ATOM 1849 C CA . THR A 1 228 ? -15.773 12.216 -8.204 1.00 88.06 228 THR A CA 1
ATOM 1850 C C . THR A 1 228 ? -15.201 11.685 -9.519 1.00 88.06 228 THR A C 1
ATOM 1852 O O . THR A 1 228 ? -15.898 10.996 -10.271 1.00 88.06 228 THR A O 1
ATOM 1855 N N . ARG A 1 229 ? -13.927 11.973 -9.818 1.00 86.06 229 ARG A N 1
ATOM 1856 C CA . ARG A 1 229 ? -13.258 11.475 -11.032 1.00 86.06 229 ARG A CA 1
ATOM 1857 C C . ARG A 1 229 ? -13.164 9.954 -11.050 1.00 86.06 229 ARG A C 1
ATOM 1859 O O . ARG A 1 229 ? -13.481 9.354 -12.077 1.00 86.06 229 ARG A O 1
ATOM 1866 N N . VAL A 1 230 ? -12.760 9.342 -9.939 1.00 83.06 230 VAL A N 1
ATOM 1867 C CA . VAL A 1 230 ? -12.626 7.885 -9.818 1.00 83.06 230 VAL A CA 1
ATOM 1868 C C . VAL A 1 230 ? -13.979 7.210 -9.968 1.00 83.06 230 VAL A C 1
ATOM 1870 O O . VAL A 1 230 ? -14.107 6.321 -10.803 1.00 83.06 230 VAL A O 1
ATOM 1873 N N . LEU A 1 231 ? -15.011 7.681 -9.265 1.00 81.56 231 LEU A N 1
ATOM 1874 C CA . LEU A 1 231 ? -16.358 7.107 -9.353 1.00 81.56 231 LEU A CA 1
ATOM 1875 C C . LEU A 1 231 ? -16.973 7.240 -10.758 1.00 81.56 231 LEU A C 1
ATOM 1877 O O . LEU A 1 231 ? -17.703 6.363 -11.219 1.00 81.56 231 LEU A O 1
ATOM 1881 N N . ARG A 1 232 ? -16.665 8.317 -11.491 1.00 78.88 232 ARG A N 1
ATOM 1882 C CA . ARG A 1 232 ? -17.072 8.455 -12.903 1.00 78.88 232 ARG A CA 1
ATOM 1883 C C . ARG A 1 232 ? -16.356 7.461 -13.820 1.00 78.88 232 ARG A C 1
ATOM 1885 O O . ARG A 1 232 ? -16.943 7.026 -14.810 1.00 78.88 232 ARG A O 1
ATOM 1892 N N . GLN A 1 233 ? -15.103 7.124 -13.519 1.00 71.81 233 GLN A N 1
ATOM 1893 C CA . GLN A 1 233 ? -14.316 6.150 -14.279 1.00 71.81 233 GLN A CA 1
ATOM 1894 C C . GLN A 1 233 ? -14.680 4.704 -13.914 1.00 71.81 233 GLN A C 1
ATOM 1896 O O . GLN A 1 233 ? -14.782 3.868 -14.811 1.00 71.81 233 GLN A O 1
ATOM 1901 N N . SER A 1 234 ? -14.950 4.418 -12.637 1.00 66.56 234 SER A N 1
ATOM 1902 C CA . SER A 1 234 ? -15.322 3.088 -12.138 1.00 66.56 234 SER A CA 1
ATOM 1903 C C . SER A 1 234 ? -16.659 2.600 -12.689 1.00 66.56 234 SER A C 1
ATOM 1905 O O . SER A 1 234 ? -16.828 1.420 -12.953 1.00 66.56 234 SER A O 1
ATOM 1907 N N . ARG A 1 235 ? -17.594 3.499 -13.015 1.00 58.19 235 ARG A N 1
ATOM 1908 C CA . ARG A 1 235 ? -18.833 3.126 -13.727 1.00 58.19 235 ARG A CA 1
ATOM 1909 C C . ARG A 1 235 ? -18.599 2.499 -15.109 1.00 58.19 235 ARG A C 1
ATOM 1911 O O . ARG A 1 235 ? -19.535 1.959 -15.687 1.00 58.19 235 ARG A O 1
ATOM 1918 N N . LYS A 1 236 ? -17.383 2.590 -15.662 1.00 51.38 236 LYS A N 1
ATOM 1919 C CA . LYS A 1 236 ? -17.025 2.034 -16.978 1.00 51.38 236 LYS A CA 1
ATOM 1920 C C . LYS A 1 236 ? -16.190 0.754 -16.901 1.00 51.38 236 LYS A C 1
ATOM 1922 O O . LYS A 1 236 ? -16.026 0.096 -17.923 1.00 51.38 236 LYS A O 1
ATOM 1927 N N . VAL A 1 237 ? -15.640 0.414 -15.736 1.00 52.09 237 VAL A N 1
ATOM 1928 C CA . VAL A 1 237 ? -14.730 -0.724 -15.545 1.00 52.09 237 VAL A CA 1
ATOM 1929 C C . VAL A 1 237 ? -15.008 -1.297 -14.161 1.00 52.09 237 VAL A C 1
ATOM 1931 O O . VAL A 1 237 ? -14.999 -0.541 -13.204 1.00 52.09 237 VAL A O 1
ATOM 1934 N N . SER A 1 238 ? -15.234 -2.606 -14.028 1.00 51.56 238 SER A N 1
ATOM 1935 C CA . SER A 1 238 ? -15.333 -3.268 -12.716 1.00 51.56 238 SER A CA 1
ATOM 1936 C C . SER A 1 238 ? -14.001 -3.113 -11.968 1.00 51.56 238 SER A C 1
ATOM 1938 O O . SER A 1 238 ? -13.098 -3.939 -12.110 1.00 51.56 238 SER A O 1
ATOM 1940 N N . LEU A 1 239 ? -13.828 -1.995 -11.263 1.00 56.59 239 LEU A N 1
ATOM 1941 C CA . LEU A 1 239 ? -12.563 -1.592 -10.665 1.00 56.59 239 LEU A CA 1
ATOM 1942 C C . LEU A 1 239 ? -12.429 -2.230 -9.292 1.00 56.59 239 LEU A C 1
ATOM 1944 O O . LEU A 1 239 ? -12.853 -1.614 -8.329 1.00 56.59 239 LEU A O 1
ATOM 1948 N N . PHE A 1 240 ? -11.757 -3.385 -9.243 1.00 65.69 240 PHE A N 1
ATOM 1949 C CA . PHE A 1 240 ? -11.102 -3.941 -8.052 1.00 65.69 240 PHE A CA 1
ATOM 1950 C C . PHE A 1 240 ? -12.018 -4.146 -6.813 1.00 65.69 240 PHE A C 1
ATOM 1952 O O . PHE A 1 240 ? -13.150 -3.678 -6.776 1.00 65.69 240 PHE A O 1
ATOM 1959 N N . PRO A 1 241 ? -11.594 -4.892 -5.783 1.00 80.44 241 PRO A N 1
ATOM 1960 C CA . PRO A 1 241 ? -12.414 -5.081 -4.582 1.00 80.44 241 PRO A CA 1
ATOM 1961 C C . PRO A 1 241 ? -12.341 -3.870 -3.627 1.00 80.44 241 PRO A C 1
ATOM 1963 O O . PRO A 1 241 ? -12.056 -4.021 -2.444 1.00 80.44 241 PRO A O 1
ATOM 1966 N N . ILE A 1 242 ? -12.551 -2.646 -4.132 1.00 87.88 242 ILE A N 1
ATOM 1967 C CA . ILE A 1 242 ? -12.473 -1.430 -3.308 1.00 87.88 242 ILE A CA 1
ATOM 1968 C C . ILE A 1 242 ? -13.820 -0.794 -3.024 1.00 87.88 242 ILE A C 1
ATOM 1970 O O . ILE A 1 242 ? -14.694 -0.710 -3.887 1.00 87.88 242 ILE A O 1
ATOM 1974 N N . TRP A 1 243 ? -13.914 -0.224 -1.830 1.00 92.62 243 TRP A N 1
ATOM 1975 C CA . TRP A 1 243 ? -14.950 0.720 -1.455 1.00 92.62 243 TRP A CA 1
ATOM 1976 C C . TRP A 1 243 ? -14.338 2.113 -1.304 1.00 92.62 243 TRP A C 1
ATOM 1978 O O . TRP A 1 243 ? -13.329 2.291 -0.627 1.00 92.62 243 TRP A O 1
ATOM 1988 N N . MET A 1 244 ? -14.912 3.115 -1.967 1.00 93.06 244 MET A N 1
ATOM 1989 C CA . MET A 1 244 ? -14.412 4.489 -1.899 1.00 93.06 244 MET A CA 1
ATOM 1990 C C . MET A 1 244 ? -15.302 5.328 -0.988 1.00 93.06 244 MET A C 1
ATOM 1992 O O . MET A 1 244 ? -16.523 5.280 -1.149 1.00 93.06 244 MET A O 1
ATOM 1996 N N . ILE A 1 245 ? -14.705 6.128 -0.094 1.00 94.69 245 ILE A N 1
ATOM 1997 C CA . ILE A 1 245 ? -15.472 7.033 0.774 1.00 94.69 245 ILE A CA 1
ATOM 1998 C C . ILE A 1 245 ? -16.361 7.932 -0.099 1.00 94.69 245 ILE A C 1
ATOM 2000 O O . ILE A 1 245 ? -15.856 8.576 -1.027 1.00 94.69 245 ILE A O 1
ATOM 2004 N N . PRO A 1 246 ? -17.679 7.988 0.160 1.00 91.75 246 PRO A N 1
ATOM 2005 C CA . PRO A 1 246 ? -18.580 8.805 -0.632 1.00 91.75 246 PRO A CA 1
ATOM 2006 C C . PRO A 1 246 ? -18.223 10.292 -0.559 1.00 91.75 246 PRO A C 1
ATOM 2008 O O . PRO A 1 246 ? -17.984 10.835 0.516 1.00 91.75 246 PRO A O 1
ATOM 2011 N N . HIS A 1 247 ? -18.241 10.972 -1.709 1.00 91.50 247 HIS A N 1
ATOM 2012 C CA . HIS A 1 247 ? -17.852 12.386 -1.812 1.00 91.50 247 HIS A CA 1
ATOM 2013 C C . HIS A 1 247 ? -18.612 13.323 -0.859 1.00 91.50 247 HIS A C 1
ATOM 2015 O O . HIS A 1 247 ? -18.039 14.303 -0.400 1.00 91.50 247 HIS A O 1
ATOM 2021 N N . GLN A 1 248 ? -19.873 13.019 -0.530 1.00 93.44 248 GLN A N 1
ATOM 2022 C CA . GLN A 1 248 ? -20.689 13.831 0.374 1.00 93.44 248 GLN A CA 1
ATOM 2023 C C . GLN A 1 248 ? -20.250 13.754 1.846 1.00 93.44 248 GLN A C 1
ATOM 2025 O O . GLN A 1 248 ? -20.683 14.570 2.652 1.00 93.44 248 GLN A O 1
ATOM 2030 N N . ASN A 1 249 ? -19.402 12.785 2.192 1.00 96.19 249 ASN A N 1
ATOM 2031 C CA . ASN A 1 249 ? -18.840 12.618 3.528 1.00 96.19 249 ASN A CA 1
ATOM 2032 C C . ASN A 1 249 ? -17.450 13.263 3.663 1.00 96.19 249 ASN A C 1
ATOM 2034 O O . ASN A 1 249 ? -16.871 13.223 4.743 1.00 96.19 249 ASN A O 1
ATOM 2038 N N . ILE A 1 250 ? -16.906 13.827 2.580 1.00 96.50 250 ILE A N 1
ATOM 2039 C CA . ILE A 1 250 ? -15.567 14.414 2.535 1.00 96.50 250 ILE A CA 1
ATOM 2040 C C . ILE A 1 250 ? -15.680 15.936 2.587 1.00 96.50 250 ILE A C 1
ATOM 2042 O O . ILE A 1 250 ? -16.460 16.527 1.844 1.00 96.50 250 ILE A O 1
ATOM 2046 N N . THR A 1 251 ? -14.859 16.577 3.412 1.00 96.19 251 THR A N 1
ATOM 2047 C CA . THR A 1 251 ? -14.703 18.034 3.474 1.00 96.19 251 THR A CA 1
ATOM 2048 C C . THR A 1 251 ? -13.317 18.422 2.978 1.00 96.19 251 THR A C 1
ATOM 2050 O O . THR A 1 251 ? -12.312 18.041 3.566 1.00 96.19 251 THR A O 1
ATOM 2053 N N . ASP A 1 252 ? -13.254 19.193 1.897 1.00 95.25 252 ASP A N 1
ATOM 2054 C CA . ASP A 1 252 ? -12.003 19.721 1.351 1.00 95.25 252 ASP A CA 1
ATOM 2055 C C . ASP A 1 252 ? -11.533 20.938 2.178 1.00 95.25 252 ASP A C 1
ATOM 2057 O O . ASP A 1 252 ? -12.309 21.862 2.419 1.00 95.25 252 ASP A O 1
ATOM 2061 N N . ILE A 1 253 ? -10.267 20.959 2.611 1.00 92.50 253 ILE A N 1
ATOM 2062 C CA . ILE A 1 253 ? -9.740 21.976 3.551 1.00 92.50 253 ILE A CA 1
ATOM 2063 C C . ILE A 1 253 ? -9.147 23.188 2.821 1.00 92.50 253 ILE A C 1
ATOM 2065 O O . ILE A 1 253 ? -9.260 24.319 3.284 1.00 92.50 253 ILE A O 1
ATOM 2069 N N . ASN A 1 254 ? -8.526 22.964 1.658 1.00 82.69 254 ASN A N 1
ATOM 2070 C CA . ASN A 1 254 ? -7.798 23.978 0.885 1.00 82.69 254 ASN A CA 1
ATOM 2071 C C . ASN A 1 254 ? -8.343 24.110 -0.553 1.00 82.69 254 ASN A C 1
ATOM 2073 O O . ASN A 1 254 ? -8.896 23.169 -1.114 1.00 82.69 254 ASN A O 1
ATOM 2077 N N . LEU A 1 255 ? -8.119 25.251 -1.218 1.00 70.50 255 LEU A N 1
ATOM 2078 C CA . LEU A 1 255 ? -8.667 25.547 -2.562 1.00 70.50 255 LEU A CA 1
ATOM 2079 C C . LEU A 1 255 ? -7.863 24.966 -3.752 1.00 70.50 255 LEU A C 1
ATOM 2081 O O . LEU A 1 255 ? -8.128 25.292 -4.910 1.00 70.50 255 LEU A O 1
ATOM 2085 N N . HIS A 1 256 ? -6.876 24.097 -3.520 1.00 64.62 256 HIS A N 1
ATOM 2086 C CA . HIS A 1 256 ? -6.044 23.518 -4.583 1.00 64.62 256 HIS A CA 1
ATOM 2087 C C . HIS A 1 256 ? -6.624 22.219 -5.171 1.00 64.62 256 HIS A C 1
ATOM 2089 O O . HIS A 1 256 ? -6.023 21.158 -5.025 1.00 64.62 256 HIS A O 1
ATOM 2095 N N . HIS A 1 257 ? -7.749 22.317 -5.889 1.00 79.19 257 HIS A N 1
ATOM 2096 C CA . HIS A 1 257 ? -8.507 21.242 -6.565 1.00 79.19 257 HIS A CA 1
ATOM 2097 C C . HIS A 1 257 ? -8.032 19.784 -6.359 1.00 79.19 257 HIS A C 1
ATOM 2099 O O . HIS A 1 257 ? -8.667 19.034 -5.633 1.00 79.19 257 HIS A O 1
ATOM 2105 N N . ILE A 1 258 ? -6.948 19.336 -7.011 1.00 83.81 258 ILE A N 1
ATOM 2106 C CA . ILE A 1 258 ? -6.517 17.924 -6.936 1.00 83.81 258 ILE A CA 1
ATOM 2107 C C . ILE A 1 258 ? -5.519 17.620 -5.814 1.00 83.81 258 ILE A C 1
ATOM 2109 O O . ILE A 1 258 ? -5.367 16.455 -5.458 1.00 83.81 258 ILE A O 1
ATOM 2113 N N . TYR A 1 259 ? -4.813 18.621 -5.289 1.00 88.25 259 TYR A N 1
ATOM 2114 C CA . TYR A 1 259 ? -3.788 18.461 -4.250 1.00 88.25 259 TYR A CA 1
ATOM 2115 C C . TYR A 1 259 ? -4.281 18.826 -2.853 1.00 88.25 259 TYR A C 1
ATOM 2117 O O . TYR A 1 259 ? -3.535 18.657 -1.895 1.00 88.25 259 TYR A O 1
ATOM 2125 N N . THR A 1 260 ? -5.525 19.286 -2.760 1.00 92.81 260 THR A N 1
ATOM 2126 C CA . THR A 1 260 ? -6.225 19.621 -1.530 1.00 92.81 260 THR A CA 1
ATOM 2127 C C . THR A 1 260 ? -6.208 18.475 -0.525 1.00 92.81 260 THR A C 1
ATOM 2129 O O . THR A 1 260 ? -6.516 17.327 -0.869 1.00 92.81 260 THR A O 1
ATOM 2132 N N . ASP A 1 261 ? -5.841 18.831 0.703 1.00 95.50 261 ASP A N 1
ATOM 2133 C CA . ASP A 1 261 ? -6.047 18.039 1.913 1.00 95.50 261 ASP A CA 1
ATOM 2134 C C . ASP A 1 261 ? -7.522 18.065 2.301 1.00 95.50 261 ASP A C 1
ATOM 2136 O O . ASP A 1 261 ? -8.258 18.987 1.946 1.00 95.50 261 ASP A O 1
ATOM 2140 N N . TYR A 1 262 ? -7.963 17.038 3.002 1.00 96.88 262 TYR A N 1
ATOM 2141 C CA . TYR A 1 262 ? -9.378 16.790 3.222 1.00 96.88 262 TYR A CA 1
ATOM 2142 C C . TYR A 1 262 ? -9.599 16.126 4.572 1.00 96.88 262 TYR A C 1
ATOM 2144 O O . TYR A 1 262 ? -8.667 15.604 5.182 1.00 96.88 262 TYR A O 1
ATOM 2152 N N . ASP A 1 263 ? -10.848 16.123 5.010 1.00 97.81 263 ASP A N 1
ATOM 2153 C CA . ASP A 1 263 ? -11.277 15.454 6.226 1.00 97.81 263 ASP A CA 1
ATOM 2154 C C . ASP A 1 263 ? -12.581 14.688 6.020 1.00 97.81 263 ASP A C 1
ATOM 2156 O O . ASP A 1 263 ? -13.335 14.965 5.085 1.00 97.81 263 ASP A O 1
ATOM 2160 N N . PHE A 1 264 ? -12.840 13.721 6.891 1.00 97.81 264 PHE A N 1
ATOM 2161 C CA . PHE A 1 264 ? -14.098 12.984 6.987 1.00 97.81 264 PHE A CA 1
ATOM 2162 C C . PHE A 1 264 ? -14.179 12.293 8.356 1.00 97.81 264 PHE A C 1
ATOM 2164 O O . PHE A 1 264 ? -13.176 12.129 9.047 1.00 97.81 264 PHE A O 1
ATOM 2171 N N . ASP A 1 265 ? -15.380 11.863 8.738 1.00 98.25 265 ASP A N 1
ATOM 2172 C CA . ASP A 1 265 ? -15.609 11.122 9.980 1.00 98.25 265 ASP A CA 1
ATOM 2173 C C . ASP A 1 265 ? -14.993 9.710 9.908 1.00 98.25 265 ASP A C 1
ATOM 2175 O O . ASP A 1 265 ? -15.383 8.884 9.075 1.00 98.25 265 ASP A O 1
ATOM 2179 N N . SER A 1 266 ? -14.032 9.430 10.793 1.00 98.00 266 SER A N 1
ATOM 2180 C CA . SER A 1 266 ? -13.296 8.161 10.884 1.00 98.00 266 SER A CA 1
ATOM 2181 C C . SER A 1 266 ? -14.216 6.947 11.087 1.00 98.00 266 SER A C 1
ATOM 2183 O O . SER A 1 266 ? -13.901 5.848 10.617 1.00 98.00 266 SER A O 1
ATOM 2185 N N . SER A 1 267 ? -15.378 7.133 11.730 1.00 98.00 267 SER A N 1
ATOM 2186 C CA . SER A 1 267 ? -16.337 6.060 12.014 1.00 98.00 267 SER A CA 1
ATOM 2187 C C . SER A 1 267 ? -16.853 5.392 10.741 1.00 98.00 267 SER A C 1
ATOM 2189 O O . SER A 1 267 ? -17.123 4.194 10.741 1.00 98.00 267 SER A O 1
ATOM 2191 N N . ILE A 1 268 ? -16.884 6.128 9.626 1.00 98.00 268 ILE A N 1
ATOM 2192 C CA . ILE A 1 268 ? -17.271 5.615 8.310 1.00 98.00 268 ILE A CA 1
ATOM 2193 C C . ILE A 1 268 ? -16.351 4.467 7.878 1.00 98.00 268 ILE A C 1
ATOM 2195 O O . ILE A 1 268 ? -16.823 3.471 7.332 1.00 98.00 268 ILE A O 1
ATOM 2199 N N . ILE A 1 269 ? -15.042 4.592 8.123 1.00 98.25 269 ILE A N 1
ATOM 2200 C CA . ILE A 1 269 ? -14.079 3.535 7.793 1.00 98.25 269 ILE A CA 1
ATOM 2201 C C . ILE A 1 269 ? -14.310 2.328 8.698 1.00 98.25 269 ILE A C 1
ATOM 2203 O O . ILE A 1 269 ? -14.383 1.213 8.193 1.00 98.25 269 ILE A O 1
ATOM 2207 N N . TYR A 1 270 ? -14.452 2.534 10.009 1.00 98.31 270 TYR A N 1
ATOM 2208 C CA . TYR A 1 270 ? -14.689 1.444 10.960 1.00 98.31 270 TYR A CA 1
ATOM 2209 C C . TYR A 1 270 ? -15.943 0.626 10.606 1.00 98.31 270 TYR A C 1
ATOM 2211 O O . TYR A 1 270 ? -15.868 -0.600 10.501 1.00 98.31 270 TYR A O 1
ATOM 2219 N N . GLU A 1 271 ? -17.073 1.291 10.345 1.00 98.06 271 GLU A N 1
ATOM 2220 C CA . GLU A 1 271 ? -18.312 0.601 9.967 1.00 98.06 271 GLU A CA 1
ATOM 2221 C C . GLU A 1 271 ? -18.158 -0.155 8.645 1.00 98.06 271 GLU A C 1
ATOM 2223 O O . GLU A 1 271 ? -18.602 -1.297 8.519 1.00 98.06 271 GLU A O 1
ATOM 2228 N N . GLN A 1 272 ? -17.463 0.433 7.667 1.00 97.75 272 GLN A N 1
ATOM 2229 C CA . GLN A 1 272 ? -17.224 -0.246 6.399 1.00 97.75 272 GLN A CA 1
ATOM 2230 C C . GLN A 1 272 ? -16.292 -1.458 6.546 1.00 97.75 272 GLN A C 1
ATOM 2232 O O . GLN A 1 272 ? -16.526 -2.477 5.896 1.00 97.75 272 GLN A O 1
ATOM 2237 N N . ILE A 1 273 ? -15.270 -1.395 7.408 1.00 97.38 273 ILE A N 1
ATOM 2238 C CA . ILE A 1 273 ? -14.406 -2.550 7.704 1.00 97.38 273 ILE A CA 1
ATOM 2239 C C . ILE A 1 273 ? -15.258 -3.710 8.227 1.00 97.38 273 ILE A C 1
ATOM 2241 O O . ILE A 1 273 ? -15.129 -4.828 7.735 1.00 97.38 273 ILE A O 1
ATOM 2245 N N . LYS A 1 274 ? -16.183 -3.451 9.157 1.00 96.06 274 LYS A N 1
ATOM 2246 C CA . LYS A 1 274 ? -17.069 -4.488 9.710 1.00 96.06 274 LYS A CA 1
ATOM 2247 C C . LYS A 1 274 ? -17.980 -5.140 8.678 1.00 96.06 274 LYS A C 1
ATOM 2249 O O . LYS A 1 274 ? -18.306 -6.312 8.831 1.00 96.06 274 LYS A O 1
ATOM 2254 N N . ILE A 1 275 ? -18.381 -4.400 7.646 1.00 95.44 275 ILE A N 1
ATOM 2255 C CA . ILE A 1 275 ? -19.152 -4.947 6.524 1.00 95.44 275 ILE A CA 1
ATOM 2256 C C . ILE A 1 275 ? -18.262 -5.837 5.649 1.00 95.44 275 ILE A C 1
ATOM 2258 O O . ILE A 1 275 ? -18.684 -6.917 5.250 1.00 95.44 275 ILE A O 1
ATOM 2262 N N . MET A 1 276 ? -17.030 -5.405 5.367 1.00 94.56 276 MET A N 1
ATOM 2263 C CA . MET A 1 276 ? -16.133 -6.110 4.447 1.00 94.56 276 MET A CA 1
ATOM 2264 C C . MET A 1 276 ? -15.507 -7.371 5.054 1.00 94.56 276 MET A C 1
ATOM 2266 O O . MET A 1 276 ? -15.300 -8.342 4.334 1.00 94.56 276 MET A O 1
ATOM 2270 N N . LEU A 1 277 ? -15.192 -7.389 6.354 1.00 93.50 277 LEU A N 1
ATOM 2271 C CA . LEU A 1 27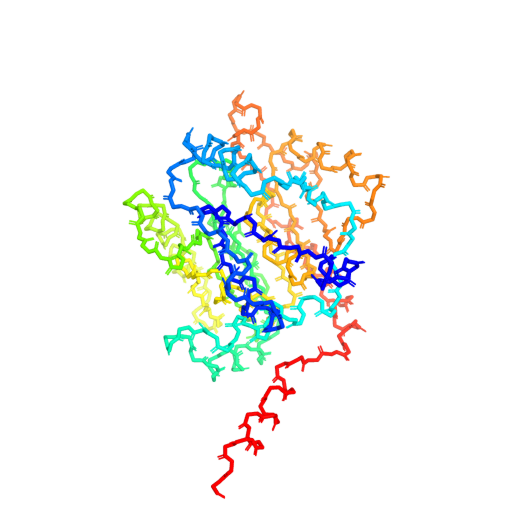7 ? -14.476 -8.513 6.974 1.00 93.50 277 LEU A CA 1
ATOM 2272 C C . LEU A 1 277 ? -15.193 -9.873 6.837 1.00 93.50 277 LEU A C 1
ATOM 2274 O O . LEU A 1 277 ? -14.527 -10.828 6.440 1.00 93.50 277 LEU A O 1
ATOM 2278 N N . PRO A 1 278 ? -16.512 -10.001 7.094 1.00 90.25 278 PRO A N 1
ATOM 2279 C CA . PRO A 1 278 ? -17.224 -11.260 6.866 1.00 90.25 278 PRO A CA 1
ATOM 2280 C C . PRO A 1 278 ? -17.149 -11.737 5.409 1.00 90.25 278 PRO A C 1
ATOM 2282 O O . PRO A 1 278 ? -16.869 -12.905 5.160 1.00 90.25 278 PRO A O 1
ATOM 2285 N N . GLU A 1 279 ? -17.315 -10.826 4.442 1.00 87.94 279 GLU A N 1
ATOM 2286 C CA . GLU A 1 279 ? -17.237 -11.154 3.010 1.00 87.94 279 GLU A CA 1
ATOM 2287 C C . GLU A 1 279 ? -15.842 -11.658 2.612 1.00 87.94 279 GLU A C 1
ATOM 2289 O O . GLU A 1 279 ? -15.701 -12.536 1.758 1.00 87.94 279 GLU A O 1
ATOM 2294 N N . ILE A 1 280 ? -14.800 -11.108 3.241 1.00 86.31 280 ILE A N 1
ATOM 2295 C CA . ILE A 1 280 ? -13.413 -11.508 3.007 1.00 86.31 280 ILE A CA 1
ATOM 2296 C C . ILE A 1 280 ? -13.166 -12.906 3.562 1.00 86.31 280 ILE A C 1
ATOM 2298 O O . ILE A 1 280 ? -12.635 -13.741 2.826 1.00 86.31 280 ILE A O 1
ATOM 2302 N N . ALA A 1 281 ? -13.580 -13.174 4.803 1.00 83.31 281 ALA A N 1
ATOM 2303 C CA . ALA A 1 281 ? -13.411 -14.474 5.449 1.00 83.31 281 ALA A CA 1
ATOM 2304 C C . ALA A 1 281 ? -14.042 -15.617 4.634 1.00 83.31 281 ALA A C 1
ATOM 2306 O O . ALA A 1 281 ? -13.426 -16.669 4.477 1.00 83.31 281 ALA A O 1
ATOM 2307 N N . ASP A 1 282 ? -15.210 -15.379 4.033 1.00 74.88 282 ASP A N 1
ATOM 2308 C CA . ASP A 1 282 ? -15.909 -16.368 3.200 1.00 74.88 282 ASP A CA 1
ATOM 2309 C C . ASP A 1 282 ? -15.227 -16.620 1.837 1.00 74.88 282 ASP A C 1
ATOM 2311 O O . ASP A 1 282 ? -15.506 -17.616 1.166 1.00 74.88 282 ASP A O 1
ATOM 2315 N N . SER A 1 283 ? -14.332 -15.725 1.403 1.00 67.88 283 SER A N 1
ATOM 2316 C CA . SER A 1 283 ? -13.713 -15.738 0.067 1.00 67.88 283 SER A CA 1
ATOM 2317 C C . SER A 1 283 ? -12.280 -16.289 0.016 1.00 67.88 283 SER A C 1
ATOM 2319 O O . SER A 1 283 ? -11.748 -16.504 -1.078 1.00 67.88 283 SER A O 1
ATOM 2321 N N . GLN A 1 284 ? -11.631 -16.525 1.163 1.00 62.34 284 GLN A N 1
ATOM 2322 C CA . GLN A 1 284 ? -10.242 -16.994 1.203 1.00 62.34 284 GLN A CA 1
ATOM 2323 C C . GLN A 1 284 ? -10.149 -18.500 0.898 1.00 62.34 284 GLN A C 1
ATOM 2325 O O . GLN A 1 284 ? -10.497 -19.341 1.721 1.00 62.34 284 GLN A O 1
ATOM 2330 N N . SER A 1 285 ? -9.644 -18.853 -0.292 1.00 49.06 285 SER A N 1
ATOM 2331 C CA . SER A 1 285 ? -9.413 -20.249 -0.709 1.00 49.06 285 SER A CA 1
ATOM 2332 C C . SER A 1 285 ? -7.982 -20.544 -1.190 1.00 49.06 285 SER A C 1
ATOM 2334 O O . SER A 1 285 ? -7.758 -21.583 -1.810 1.00 49.06 285 SER A O 1
ATOM 2336 N N . PHE A 1 286 ? -7.015 -19.643 -0.983 1.00 51.81 286 PHE A N 1
ATOM 2337 C CA . PHE A 1 286 ? -5.634 -19.820 -1.456 1.00 51.81 286 PHE A CA 1
ATOM 2338 C C . PHE A 1 286 ? -4.622 -19.067 -0.575 1.00 51.81 286 PHE A C 1
ATOM 2340 O O . PHE A 1 286 ? -4.779 -17.864 -0.373 1.00 51.81 286 PHE A O 1
ATOM 2347 N N . ASP A 1 287 ? -3.583 -19.763 -0.091 1.00 61.78 287 ASP A N 1
ATOM 2348 C CA . ASP A 1 287 ? -2.493 -19.194 0.720 1.00 61.78 287 ASP A CA 1
ATOM 2349 C C . ASP A 1 287 ? -1.112 -19.515 0.099 1.00 61.78 287 ASP A C 1
ATOM 2351 O O . ASP A 1 287 ? -0.517 -20.544 0.424 1.00 61.78 287 ASP A O 1
ATOM 2355 N N . PRO A 1 288 ? -0.573 -18.644 -0.781 1.00 57.28 288 PRO A N 1
ATOM 2356 C CA . PRO A 1 288 ? 0.679 -18.896 -1.507 1.00 57.28 288 PRO A CA 1
ATOM 2357 C C . PRO A 1 288 ? 1.900 -18.989 -0.596 1.00 57.28 288 PRO A C 1
ATOM 2359 O O . PRO A 1 288 ? 2.952 -19.456 -1.005 1.00 57.28 288 PRO A O 1
ATOM 2362 N N . ILE A 1 289 ? 1.792 -18.506 0.636 1.00 57.59 289 ILE A N 1
ATOM 2363 C CA . ILE A 1 289 ? 2.890 -18.505 1.588 1.00 57.59 289 ILE A CA 1
ATOM 2364 C C . ILE A 1 289 ? 3.141 -19.934 2.080 1.00 57.59 289 ILE A C 1
ATOM 2366 O O . ILE A 1 289 ? 4.277 -20.384 1.976 1.00 57.59 289 ILE A O 1
ATOM 2370 N N . ASN A 1 290 ? 2.108 -20.691 2.470 1.00 60.16 290 ASN A N 1
ATOM 2371 C CA . ASN A 1 290 ? 2.275 -22.091 2.893 1.00 60.16 290 ASN A CA 1
ATOM 2372 C C . ASN A 1 290 ? 2.958 -22.945 1.811 1.00 60.16 290 ASN A C 1
ATOM 2374 O O . ASN A 1 290 ? 3.888 -23.689 2.124 1.00 60.16 290 ASN A O 1
ATOM 2378 N N . ASP A 1 291 ? 2.606 -22.725 0.540 1.00 60.16 291 ASP A N 1
ATOM 2379 C CA . ASP A 1 291 ? 3.253 -23.382 -0.603 1.00 60.16 291 ASP A CA 1
ATOM 2380 C C . ASP A 1 291 ? 4.767 -23.073 -0.679 1.00 60.16 291 ASP A C 1
ATOM 2382 O O . ASP A 1 291 ? 5.564 -23.929 -1.068 1.00 60.16 291 ASP A O 1
ATOM 2386 N N . PHE A 1 292 ? 5.201 -21.873 -0.257 1.00 61.69 292 PHE A N 1
ATOM 2387 C CA . PHE A 1 292 ? 6.621 -21.498 -0.228 1.00 61.69 292 PHE A CA 1
ATOM 2388 C C . PHE A 1 292 ? 7.410 -22.322 0.765 1.00 61.69 292 PHE A C 1
ATOM 2390 O O . PHE A 1 292 ? 8.531 -22.701 0.460 1.00 61.69 292 PHE A O 1
ATOM 2397 N N . TRP A 1 293 ? 6.898 -22.514 1.987 1.00 57.34 293 TRP A N 1
ATOM 2398 C CA . TRP A 1 293 ? 7.637 -23.271 2.997 1.00 57.34 293 TRP A CA 1
ATOM 2399 C C . TRP A 1 293 ? 7.722 -24.728 2.610 1.00 57.34 293 TRP A C 1
ATOM 2401 O O . TRP A 1 293 ? 8.762 -25.328 2.852 1.00 57.34 293 TRP A O 1
ATOM 2411 N N . ASP A 1 294 ? 6.676 -25.284 2.008 1.00 58.59 294 ASP A N 1
ATOM 2412 C CA . ASP A 1 294 ? 6.735 -26.646 1.497 1.00 58.59 294 ASP A CA 1
ATOM 2413 C C . ASP A 1 294 ? 7.852 -26.755 0.451 1.00 58.59 294 ASP A C 1
ATOM 2415 O O . ASP A 1 294 ? 8.736 -27.599 0.585 1.00 58.59 294 ASP A O 1
ATOM 2419 N N . GLU A 1 295 ? 7.928 -25.824 -0.504 1.00 56.03 295 GLU A N 1
ATOM 2420 C CA . GLU A 1 295 ? 9.002 -25.793 -1.506 1.00 56.03 295 GLU A CA 1
ATOM 2421 C C . GLU A 1 295 ? 10.390 -25.458 -0.911 1.00 56.03 295 GLU A C 1
ATOM 2423 O O . GLU A 1 295 ? 11.402 -26.057 -1.280 1.00 56.03 295 GLU A O 1
ATOM 2428 N N . PHE A 1 296 ? 10.472 -24.526 0.039 1.00 54.84 296 PHE A N 1
ATOM 2429 C CA . PHE A 1 296 ? 11.712 -24.101 0.692 1.00 54.84 296 PHE A CA 1
ATOM 2430 C C . PHE A 1 296 ? 12.262 -25.194 1.610 1.00 54.84 296 PHE A C 1
ATOM 2432 O O . PHE A 1 296 ? 13.469 -25.415 1.631 1.00 54.84 296 PHE A O 1
ATOM 2439 N N . ASN A 1 297 ? 11.406 -25.899 2.348 1.00 55.47 297 ASN A N 1
ATOM 2440 C CA . ASN A 1 297 ? 11.807 -27.013 3.201 1.00 55.47 297 ASN A CA 1
ATOM 2441 C C . ASN A 1 297 ? 12.176 -28.239 2.363 1.00 55.47 297 ASN A C 1
ATOM 2443 O O . ASN A 1 297 ? 13.160 -28.892 2.694 1.00 55.47 297 ASN A O 1
ATOM 2447 N N . LEU A 1 298 ? 11.467 -28.520 1.260 1.00 49.16 298 LEU A N 1
ATOM 2448 C CA . LEU A 1 298 ? 11.837 -29.583 0.314 1.00 49.16 298 LEU A CA 1
ATOM 2449 C C . LEU A 1 298 ? 13.221 -29.348 -0.308 1.00 49.16 298 LEU A C 1
ATOM 2451 O O . LEU A 1 298 ? 13.992 -30.291 -0.455 1.00 49.16 298 LEU A O 1
ATOM 2455 N N . ASN A 1 299 ? 13.558 -28.097 -0.629 1.00 43.84 299 ASN A N 1
ATOM 2456 C CA . ASN A 1 299 ? 14.845 -27.739 -1.235 1.00 43.84 299 ASN A CA 1
ATOM 2457 C C . ASN A 1 299 ? 15.990 -27.534 -0.224 1.00 43.84 299 ASN A C 1
ATOM 2459 O O . ASN A 1 299 ? 17.136 -27.378 -0.642 1.00 43.84 299 ASN A O 1
ATOM 2463 N N . ASN A 1 300 ? 15.702 -27.525 1.083 1.00 40.75 300 ASN A N 1
ATOM 2464 C CA . ASN A 1 300 ? 16.690 -27.345 2.155 1.00 40.75 300 ASN A CA 1
ATOM 2465 C C . ASN A 1 300 ? 16.756 -28.537 3.134 1.00 40.75 300 ASN A C 1
ATOM 2467 O O . ASN A 1 300 ? 17.304 -28.391 4.229 1.00 40.75 300 ASN A O 1
ATOM 2471 N N . GLN A 1 301 ? 16.223 -29.713 2.773 1.00 31.84 301 GLN A N 1
ATOM 2472 C CA . GLN A 1 301 ? 16.567 -30.942 3.496 1.00 31.84 301 GLN A CA 1
ATOM 2473 C C . GLN A 1 301 ? 18.011 -31.361 3.152 1.00 31.84 301 GLN A C 1
ATOM 2475 O O . GLN A 1 301 ? 18.398 -31.251 1.987 1.00 31.84 301 GLN A O 1
ATOM 2480 N N . PRO A 1 302 ? 18.815 -31.778 4.150 1.00 40.16 302 PRO A N 1
ATOM 2481 C CA . PRO A 1 302 ? 20.229 -32.113 3.973 1.00 40.16 302 PRO A CA 1
ATOM 2482 C C . PRO A 1 302 ? 20.487 -33.337 3.087 1.00 40.16 302 PRO A C 1
ATOM 2484 O O . PRO A 1 302 ? 19.651 -34.272 3.091 1.00 40.16 302 PRO A O 1
#